Protein 3LKV (pdb70)

B-factor: mean 29.3, std 12.86, range [6.8, 88.61]

Sequence (294 aa):
KTAKVAVSQIVEHPALDATRQGLLDGLKAKGYEEGKNLEFDYKTAQGNPAIAVQIARQFVGENPDVLVGIATPTAQALVSATKTIPIVFTAVTDPVGAKLVKQLEQPGKNVTGLSDLSPVEQHVELIKEILPNVKSIGVVYNPGEANAVSLELLKLSAAKHGIKLVEATALKSADVQSATQAIAEKSDVIYALIDNTVASAIEGIVAANQAKTPVFGAATSYVERGAIASLGFDYYQIGVQTADYVAAILEGKEPGSLDVQVAKGSDLVINKTAAEQLGITIPEAVLARATSTK

CATH classification: 3.40.50.2300 (+1 more: 3.40.50.2300)

Solvent-accessible surface area: 12635 Å² total

Radius of gyration: 19.3 Å; Cα contacts (8 Å, |Δi|>4): 698; chains: 1; bounding box: 52×51×43 Å

InterPro domains:
  IPR007487 ABC transporter, tyrosine-binding protein-like [PF04392] (29-320)
  IPR007487 ABC transporter, tyrosine-binding protein-like [PTHR35271] (8-319)
  IPR007487 ABC transporter, tyrosine-binding protein-like [cd06325] (29-309)
  IPR028082 Periplasmic binding protein-like I [SSF53822] (43-275)

Structure (mmCIF, N/CA/C/O backbone):
data_3LKV
#
_entry.id   3LKV
#
_cell.length_a   144.256
_cell.length_b   144.256
_cell.length_c   144.256
_cell.angle_alpha   90.00
_cell.angle_beta   90.00
_cell.angle_gamma   90.00
#
_symmetry.space_group_name_H-M   'P 41 3 2'
#
loop_
_entity.id
_entity.type
_entity.pdbx_description
1 polymer 'uncharacterized CONSERVED DOMAIN PROTEIN'
2 non-polymer PHENYLALANINE
3 non-polymer 'ZINC ION'
4 non-polymer 'SULFATE ION'
5 non-polymer GLYCEROL
6 water water
#
loop_
_atom_site.group_PDB
_atom_site.id
_atom_site.type_symbol
_atom_site.label_atom_id
_atom_site.label_alt_id
_atom_site.label_comp_id
_atom_site.label_asym_id
_atom_site.label_entity_id
_atom_site.label_seq_id
_atom_site.pdbx_PDB_ins_code
_atom_site.Cartn_x
_atom_site.Cartn_y
_atom_site.Cartn_z
_atom_site.occupancy
_atom_site.B_iso_or_equiv
_atom_site.auth_seq_id
_atom_site.auth_comp_id
_atom_site.auth_asym_id
_atom_site.auth_atom_id
_atom_site.pdbx_PDB_model_num
ATOM 1 N N . LYS A 1 7 ? 66.459 100.238 19.302 1.00 44.23 26 LYS A N 1
ATOM 2 C CA . LYS A 1 7 ? 67.598 101.037 19.895 1.00 44.19 26 LYS A CA 1
ATOM 3 C C . LYS A 1 7 ? 68.269 100.352 21.120 1.00 41.86 26 LYS A C 1
ATOM 4 O O . LYS A 1 7 ? 69.449 100.527 21.324 1.00 41.79 26 LYS A O 1
ATOM 10 N N . THR A 1 8 ? 67.516 99.615 21.934 1.00 39.17 27 THR A N 1
ATOM 11 C CA . THR A 1 8 ? 68.121 98.701 22.902 1.00 37.73 27 THR A CA 1
ATOM 12 C C . THR A 1 8 ? 68.577 97.421 22.174 1.00 35.17 27 THR A C 1
ATOM 13 O O . THR A 1 8 ? 67.774 96.776 21.520 1.00 36.58 27 THR A O 1
ATOM 17 N N . ALA A 1 9 ? 69.830 97.032 22.292 1.00 31.22 28 ALA A N 1
ATOM 18 C CA . ALA A 1 9 ? 70.251 95.758 21.738 1.00 29.06 28 ALA A CA 1
ATOM 19 C C . ALA A 1 9 ? 69.713 94.623 22.612 1.00 27.88 28 ALA A C 1
ATOM 20 O O . ALA A 1 9 ? 69.788 94.680 23.863 1.00 26.73 28 ALA A O 1
ATOM 22 N N . LYS A 1 10 ? 69.204 93.593 21.973 1.00 25.55 29 LYS A N 1
ATOM 23 C CA . LYS A 1 10 ? 68.708 92.431 22.693 1.00 26.05 29 LYS A CA 1
ATOM 24 C C . LYS A 1 10 ? 69.543 91.213 22.346 1.00 23.79 29 LYS A C 1
ATOM 25 O O . LYS A 1 10 ? 69.567 90.773 21.222 1.00 22.45 29 LYS A O 1
ATOM 31 N N . VAL A 1 11 ? 70.257 90.723 23.340 1.00 22.07 30 VAL A N 1
ATOM 32 C CA . VAL A 1 11 ? 71.175 89.606 23.215 1.00 20.50 30 VAL A CA 1
ATOM 33 C C . VAL A 1 11 ? 70.662 88.501 24.142 1.00 21.11 30 VAL A C 1
ATOM 34 O O . VAL A 1 11 ? 70.514 88.728 25.347 1.00 20.59 30 VAL A O 1
ATOM 38 N N . ALA A 1 12 ? 70.426 87.313 23.572 1.00 20.03 31 ALA A N 1
ATOM 39 C CA . ALA A 1 12 ? 69.889 86.192 24.310 1.00 20.21 31 ALA A CA 1
ATOM 40 C C . ALA A 1 12 ? 70.916 85.065 24.313 1.00 19.17 31 ALA A C 1
ATOM 41 O O . ALA A 1 12 ? 71.355 84.638 23.249 1.00 19.42 31 ALA A O 1
ATOM 43 N N . VAL A 1 13 ? 71.262 84.616 25.508 1.00 18.64 32 VAL A N 1
ATOM 44 C CA . VAL A 1 13 ? 72.355 83.730 25.749 1.00 18.78 32 VAL A CA 1
ATOM 45 C C . VAL A 1 13 ? 71.853 82.410 26.283 1.00 19.25 32 VAL A C 1
ATOM 46 O O . VAL A 1 13 ? 71.180 82.372 27.315 1.00 19.65 32 VAL A O 1
ATOM 50 N N . SER A 1 14 ? 72.147 81.337 25.566 1.00 18.94 33 SER A N 1
ATOM 51 C CA . SER A 1 14 ? 71.803 80.011 25.977 1.00 19.38 33 SER A CA 1
ATOM 52 C C . SER A 1 14 ? 73.056 79.188 26.268 1.00 20.98 33 SER A C 1
ATOM 53 O O . SER A 1 14 ? 73.967 79.115 25.446 1.00 19.89 33 SER A O 1
ATOM 56 N N . GLN A 1 15 ? 73.050 78.489 27.399 1.00 20.63 34 GLN A N 1
ATOM 57 C CA . GLN A 1 15 ? 74.235 77.812 27.938 1.00 20.39 34 GLN A CA 1
ATOM 58 C C . GLN A 1 15 ? 73.787 76.443 28.372 1.00 20.30 34 GLN A C 1
ATOM 59 O O . GLN A 1 15 ? 72.761 76.323 29.065 1.00 20.92 34 GLN A O 1
ATOM 65 N N . ILE A 1 16 ? 74.518 75.392 27.994 1.00 19.64 35 ILE A N 1
ATOM 66 C CA . ILE A 1 16 ? 74.041 74.042 28.259 1.00 18.76 35 ILE A CA 1
ATOM 67 C C . ILE A 1 16 ? 73.879 73.758 29.763 1.00 20.21 35 ILE A C 1
ATOM 68 O O . ILE A 1 16 ? 72.928 73.071 30.196 1.00 20.18 35 ILE A O 1
ATOM 73 N N . VAL A 1 17 ? 74.826 74.252 30.557 1.00 21.12 36 VAL A N 1
ATOM 74 C CA . VAL A 1 17 ? 74.834 73.997 31.989 1.00 20.64 36 VAL A CA 1
ATOM 75 C C . VAL A 1 17 ? 75.734 75.035 32.619 1.00 22.00 36 VAL A C 1
ATOM 76 O O . VAL A 1 17 ? 76.611 75.611 31.954 1.00 21.71 36 VAL A O 1
ATOM 80 N N . GLU A 1 18 ? 75.511 75.321 33.901 1.00 23.58 37 GLU A N 1
ATOM 81 C CA . GLU A 1 18 ? 76.473 76.160 34.680 1.00 23.65 37 GLU A CA 1
ATOM 82 C C . GLU A 1 18 ? 77.633 75.318 35.185 1.00 23.39 37 GLU A C 1
ATOM 83 O O . GLU A 1 18 ? 77.465 74.508 36.052 1.00 21.61 37 GLU A O 1
ATOM 89 N N . HIS A 1 19 ? 78.788 75.438 34.533 1.00 23.33 38 HIS A N 1
ATOM 90 C CA . HIS A 1 19 ? 80.054 75.019 35.118 1.00 22.31 38 HIS A CA 1
ATOM 91 C C . HIS A 1 19 ? 81.054 76.151 34.935 1.00 22.37 38 HIS A C 1
ATOM 92 O O . HIS A 1 19 ? 80.840 77.022 34.103 1.00 21.87 38 HIS A O 1
ATOM 99 N N . PRO A 1 20 ? 82.112 76.185 35.763 1.00 22.54 39 PRO A N 1
ATOM 100 C CA . PRO A 1 20 ? 82.890 77.425 35.817 1.00 22.55 39 PRO A CA 1
ATOM 101 C C . PRO A 1 20 ? 83.418 77.957 34.490 1.00 22.94 39 PRO A C 1
ATOM 102 O O . PRO A 1 20 ? 83.355 79.167 34.276 1.00 21.39 39 PRO A O 1
ATOM 106 N N . ALA A 1 21 ? 83.893 77.089 33.582 1.00 22.18 40 ALA A N 1
ATOM 107 C CA . ALA A 1 21 ? 84.397 77.597 32.293 1.00 21.70 40 ALA A CA 1
ATOM 108 C C . ALA A 1 21 ? 83.314 78.356 31.517 1.00 22.00 40 ALA A C 1
ATOM 109 O O . ALA A 1 21 ? 83.560 79.426 30.910 1.00 21.69 40 ALA A O 1
ATOM 111 N N . LEU A 1 22 ? 82.113 77.811 31.505 1.00 21.98 41 LEU A N 1
ATOM 112 C CA . LEU A 1 22 ? 81.059 78.465 30.713 1.00 21.55 41 LEU A CA 1
ATOM 113 C C . LEU A 1 22 ? 80.557 79.721 31.381 1.00 21.94 41 LEU A C 1
ATOM 114 O O . LEU A 1 22 ? 80.208 80.694 30.684 1.00 21.42 41 LEU A O 1
ATOM 119 N N . ASP A 1 23 ? 80.534 79.713 32.714 1.00 21.64 42 ASP A N 1
ATOM 120 C CA . ASP A 1 23 ? 80.202 80.917 33.457 1.00 22.55 42 ASP A CA 1
ATOM 121 C C . ASP A 1 23 ? 81.243 82.006 33.265 1.00 21.90 42 ASP A C 1
ATOM 122 O O . ASP A 1 23 ? 80.875 83.169 33.248 1.00 21.55 42 ASP A O 1
ATOM 127 N N . ALA A 1 24 ? 82.515 81.654 33.116 1.00 20.81 43 ALA A N 1
ATOM 128 C CA . ALA A 1 24 ? 83.528 82.673 32.879 1.00 21.04 43 ALA A CA 1
ATOM 129 C C . ALA A 1 24 ? 83.340 83.225 31.463 1.00 21.47 43 ALA A C 1
ATOM 130 O O . ALA A 1 24 ? 83.537 84.393 31.226 1.00 20.31 43 ALA A O 1
ATOM 132 N N . THR A 1 25 ? 82.992 82.363 30.518 1.00 21.97 44 THR A N 1
ATOM 133 C CA . THR A 1 25 ? 82.773 82.805 29.176 1.00 22.15 44 THR A CA 1
ATOM 134 C C . THR A 1 25 ? 81.642 83.812 29.155 1.00 22.63 44 THR A C 1
ATOM 135 O O . THR A 1 25 ? 81.743 84.854 28.533 1.00 23.09 44 THR A O 1
ATOM 139 N N . ARG A 1 26 ? 80.568 83.503 29.863 1.00 23.77 45 ARG A N 1
ATOM 140 C CA . ARG A 1 26 ? 79.414 84.382 29.906 1.00 23.56 45 ARG A CA 1
ATOM 141 C C . ARG A 1 26 ? 79.735 85.726 30.576 1.00 23.12 45 ARG A C 1
ATOM 142 O O . ARG A 1 26 ? 79.263 86.754 30.125 1.00 21.73 45 ARG A O 1
ATOM 150 N N . GLN A 1 27 ? 80.519 85.719 31.646 1.00 22.46 46 GLN A N 1
ATOM 151 C CA . GLN A 1 27 ? 80.895 86.969 32.303 1.00 23.27 46 GLN A CA 1
ATOM 152 C C . GLN A 1 27 ? 81.763 87.818 31.376 1.00 22.69 46 GLN A C 1
ATOM 153 O O . GLN A 1 27 ? 81.651 89.062 31.295 1.00 22.53 46 GLN A O 1
ATOM 159 N N . GLY A 1 28 ? 82.661 87.134 30.699 1.00 21.51 47 GLY A N 1
ATOM 160 C CA . GLY A 1 28 ? 83.515 87.786 29.714 1.00 22.25 47 GLY A CA 1
ATOM 161 C C . GLY A 1 28 ? 82.744 88.469 28.593 1.00 21.21 47 GLY A C 1
ATOM 162 O O . GLY A 1 28 ? 83.081 89.584 28.168 1.00 20.54 47 GLY A O 1
ATOM 163 N N . LEU A 1 29 ? 81.694 87.808 28.139 1.00 20.31 48 LEU A N 1
ATOM 164 C CA . LEU A 1 29 ? 80.855 88.372 27.125 1.00 20.10 48 LEU A CA 1
ATOM 165 C C . LEU A 1 29 ? 80.175 89.671 27.606 1.00 21.19 48 LEU A C 1
ATOM 166 O O . LEU A 1 29 ? 80.136 90.679 26.888 1.00 20.14 48 LEU A O 1
ATOM 171 N N . LEU A 1 30 ? 79.588 89.583 28.801 1.00 20.47 49 LEU A N 1
ATOM 172 C CA . LEU A 1 30 ? 78.953 90.690 29.423 1.00 21.68 49 LEU A CA 1
ATOM 173 C C . LEU A 1 30 ? 79.914 91.898 29.597 1.00 21.55 49 LEU A C 1
ATOM 174 O O . LEU A 1 30 ? 79.554 93.014 29.254 1.00 20.52 49 LEU A O 1
ATOM 179 N N . ASP A 1 31 ? 81.118 91.662 30.114 1.00 22.07 50 ASP A N 1
ATOM 180 C CA . ASP A 1 31 ? 82.102 92.743 30.337 1.00 22.57 50 ASP A CA 1
ATOM 181 C C . ASP A 1 31 ? 82.618 93.284 29.009 1.00 22.05 50 ASP A C 1
ATOM 182 O O . ASP A 1 31 ? 82.798 94.484 28.846 1.00 21.81 50 ASP A O 1
ATOM 187 N N . GLY A 1 32 ? 82.807 92.405 28.033 1.00 21.61 51 GLY A N 1
ATOM 188 C CA . GLY A 1 32 ? 83.256 92.857 26.725 1.00 21.43 51 GLY A CA 1
ATOM 189 C C . GLY A 1 32 ? 82.195 93.715 26.043 1.00 21.17 51 GLY A C 1
ATOM 190 O O . GLY A 1 32 ? 82.524 94.709 25.383 1.00 20.03 51 GLY A O 1
ATOM 191 N N . LEU A 1 33 ? 80.925 93.350 26.207 1.00 20.42 52 LEU A N 1
ATOM 192 C CA . LEU A 1 33 ? 79.831 94.180 25.633 1.00 20.59 52 LEU A CA 1
ATOM 193 C C . LEU A 1 33 ? 79.811 95.563 26.304 1.00 21.69 52 LEU A C 1
ATOM 194 O O . LEU A 1 33 ? 79.735 96.579 25.635 1.00 20.24 52 LEU A O 1
ATOM 199 N N . LYS A 1 34 ? 79.997 95.594 27.611 1.00 22.79 53 LYS A N 1
ATOM 200 C CA . LYS A 1 34 ? 80.111 96.869 28.312 1.00 25.70 53 LYS A CA 1
ATOM 201 C C . LYS A 1 34 ? 81.232 97.734 27.734 1.00 24.82 53 LYS A C 1
ATOM 202 O O . LYS A 1 34 ? 81.001 98.882 27.431 1.00 24.50 53 LYS A O 1
ATOM 208 N N . ALA A 1 35 ? 82.426 97.176 27.579 1.00 24.26 54 ALA A N 1
ATOM 209 C CA . ALA A 1 35 ? 83.534 97.933 26.998 1.00 25.42 54 ALA A CA 1
ATOM 210 C C . ALA A 1 35 ? 83.204 98.402 25.568 1.00 26.46 54 ALA A C 1
ATOM 211 O O . ALA A 1 35 ? 83.694 99.414 25.134 1.00 26.99 54 ALA A O 1
ATOM 213 N N . LYS A 1 36 ? 82.327 97.708 24.846 1.00 27.14 55 LYS A N 1
ATOM 214 C CA . LYS A 1 36 ? 81.900 98.171 23.506 1.00 27.40 55 LYS A CA 1
ATOM 215 C C . LYS A 1 36 ? 80.746 99.179 23.545 1.00 27.88 55 LYS A C 1
ATOM 216 O O . LYS A 1 36 ? 80.207 99.506 22.502 1.00 29.16 55 LYS A O 1
ATOM 222 N N . GLY A 1 37 ? 80.352 99.662 24.720 1.00 28.12 56 GLY A N 1
ATOM 223 C CA . GLY A 1 37 ? 79.218 100.576 24.847 1.00 27.92 56 GLY A CA 1
ATOM 224 C C . GLY A 1 37 ? 77.828 99.958 25.003 1.00 28.32 56 GLY A C 1
ATOM 225 O O . GLY A 1 37 ? 76.825 100.676 24.930 1.00 28.67 56 GLY A O 1
ATOM 226 N N . TYR A 1 38 ? 77.732 98.635 25.217 1.00 27.52 57 TYR A N 1
ATOM 227 C CA . TYR A 1 38 ? 76.441 97.988 25.511 1.00 26.07 57 TYR A CA 1
ATOM 228 C C . TYR A 1 38 ? 76.337 97.621 27.003 1.00 25.81 57 TYR A C 1
ATOM 229 O O . TYR A 1 38 ? 77.008 96.699 27.473 1.00 24.60 57 TYR A O 1
ATOM 238 N N . GLU A 1 39 ? 75.487 98.348 27.721 1.00 24.80 58 GLU A N 1
ATOM 239 C CA . GLU A 1 39 ? 75.391 98.237 29.155 1.00 26.39 58 GLU A CA 1
ATOM 240 C C . GLU A 1 39 ? 73.993 97.854 29.569 1.00 24.58 58 GLU A C 1
ATOM 241 O O . GLU A 1 39 ? 73.013 98.510 29.175 1.00 21.97 58 GLU A O 1
ATOM 247 N N . GLU A 1 40 ? 73.934 96.888 30.468 1.00 24.97 59 GLU A N 1
ATOM 248 C CA . GLU A 1 40 ? 72.682 96.408 31.022 1.00 26.01 59 GLU A CA 1
ATOM 249 C C . GLU A 1 40 ? 72.062 97.530 31.779 1.00 24.52 59 GLU A C 1
ATOM 250 O O . GLU A 1 40 ? 72.749 98.250 32.444 1.00 26.11 59 GLU A O 1
ATOM 256 N N . GLY A 1 41 ? 70.776 97.705 31.680 1.00 23.35 60 GLY A N 1
ATOM 257 C CA . GLY A 1 41 ? 70.136 98.842 32.327 1.00 23.06 60 GLY A CA 1
ATOM 258 C C . GLY A 1 41 ? 70.017 100.069 31.437 1.00 22.44 60 GLY A C 1
ATOM 259 O O . GLY A 1 41 ? 69.234 100.965 31.715 1.00 22.11 60 GLY A O 1
ATOM 260 N N . LYS A 1 42 ? 70.784 100.149 30.364 1.00 23.05 61 LYS A N 1
ATOM 261 C CA . LYS A 1 42 ? 70.763 101.366 29.529 1.00 23.29 61 LYS A CA 1
ATOM 262 C C . LYS A 1 42 ? 70.337 100.941 28.159 1.00 24.02 61 LYS A C 1
ATOM 263 O O . LYS A 1 42 ? 69.208 101.120 27.816 1.00 25.83 61 LYS A O 1
ATOM 269 N N . ASN A 1 43 ? 71.211 100.337 27.372 1.00 23.86 62 ASN A N 1
ATOM 270 C CA . ASN A 1 43 ? 70.897 100.051 25.997 1.00 23.35 62 ASN A CA 1
ATOM 271 C C . ASN A 1 43 ? 71.104 98.579 25.688 1.00 23.85 62 ASN A C 1
ATOM 272 O O . ASN A 1 43 ? 71.168 98.206 24.528 1.00 25.36 62 ASN A O 1
ATOM 277 N N . LEU A 1 44 ? 71.219 97.735 26.701 1.00 22.89 63 LEU A N 1
ATOM 278 C CA . LEU A 1 44 ? 71.462 96.310 26.465 1.00 22.95 63 LEU A CA 1
ATOM 279 C C . LEU A 1 44 ? 70.493 95.540 27.330 1.00 22.75 63 LEU A C 1
ATOM 280 O O . LEU A 1 44 ? 70.442 95.787 28.520 1.00 24.38 63 LEU A O 1
ATOM 285 N N . GLU 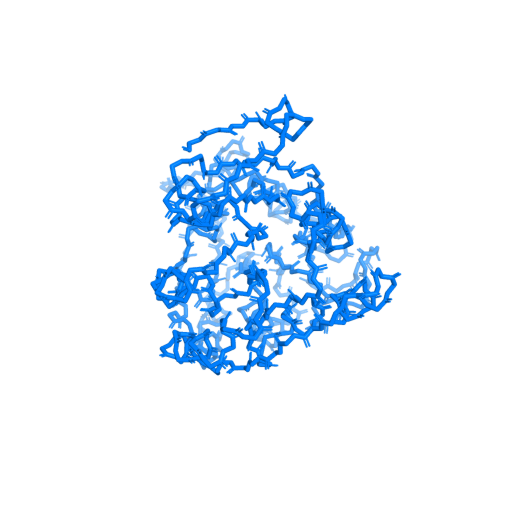A 1 45 ? 69.731 94.642 26.720 1.00 22.30 64 GLU A N 1
ATOM 286 C CA . GLU A 1 45 ? 68.909 93.655 27.415 1.00 22.03 64 GLU A CA 1
ATOM 287 C C . GLU A 1 45 ? 69.673 92.339 27.148 1.00 21.85 64 GLU A C 1
ATOM 288 O O . GLU A 1 45 ? 69.815 91.906 26.007 1.00 20.86 64 GLU A O 1
ATOM 294 N N . PHE A 1 46 ? 70.145 91.727 28.213 1.00 21.34 65 PHE A N 1
ATOM 295 C CA . PHE A 1 46 ? 71.003 90.550 28.131 1.00 22.50 65 PHE A CA 1
ATOM 296 C C . PHE A 1 46 ? 70.200 89.447 28.843 1.00 22.37 65 PHE A C 1
ATOM 297 O O . PHE A 1 46 ? 70.125 89.412 30.039 1.00 22.31 65 PHE A O 1
ATOM 305 N N . ASP A 1 47 ? 69.555 88.601 28.095 1.00 22.60 66 ASP A N 1
ATOM 306 C CA . ASP A 1 47 ? 68.767 87.514 28.679 1.00 23.70 66 ASP A CA 1
ATOM 307 C C . ASP A 1 47 ? 69.623 86.256 28.604 1.00 24.19 66 ASP A C 1
ATOM 308 O O . ASP A 1 47 ? 70.402 86.078 27.680 1.00 25.02 66 ASP A O 1
ATOM 313 N N . TYR A 1 48 ? 69.392 85.367 29.540 1.00 24.39 67 TYR A N 1
ATOM 314 C CA . TYR A 1 48 ? 70.241 84.256 29.831 1.00 24.19 67 TYR A CA 1
ATOM 315 C C . TYR A 1 48 ? 69.361 83.077 30.293 1.00 23.06 67 TYR A C 1
ATOM 316 O O . TYR A 1 48 ? 68.492 83.226 31.135 1.00 22.48 67 TYR A O 1
ATOM 325 N N . LYS A 1 49 ? 69.602 81.894 29.756 1.00 23.16 68 LYS A N 1
ATOM 326 C CA . LYS A 1 49 ? 68.948 80.672 30.222 1.00 23.19 68 LYS A CA 1
ATOM 327 C C . LYS A 1 49 ? 69.970 79.526 30.231 1.00 22.29 68 LYS A C 1
ATOM 328 O O . LYS A 1 49 ? 70.765 79.391 29.271 1.00 20.71 68 LYS A O 1
ATOM 334 N N . THR A 1 50 ? 69.922 78.687 31.283 1.00 20.36 69 THR A N 1
ATOM 335 C CA . THR A 1 50 ? 70.716 77.492 31.306 1.00 20.11 69 THR A CA 1
ATOM 336 C C . THR A 1 50 ? 69.784 76.313 31.052 1.00 20.09 69 THR A C 1
ATOM 337 O O . THR A 1 50 ? 68.665 76.290 31.549 1.00 19.33 69 THR A O 1
ATOM 341 N N . ALA A 1 51 ? 70.272 75.345 30.273 1.00 19.01 70 ALA A N 1
ATOM 342 C CA . ALA A 1 51 ? 69.540 74.142 29.993 1.00 19.19 70 ALA A CA 1
ATOM 343 C C . ALA A 1 51 ? 69.698 73.104 31.082 1.00 19.05 70 ALA A C 1
ATOM 344 O O . ALA A 1 51 ? 69.154 72.015 30.981 1.00 20.70 70 ALA A O 1
ATOM 346 N N . GLN A 1 52 ? 70.437 73.415 32.123 1.00 19.20 71 GLN A N 1
ATOM 347 C CA . GLN A 1 52 ? 70.648 72.485 33.237 1.00 20.20 71 GLN A CA 1
ATOM 348 C C . GLN A 1 52 ? 71.110 71.104 32.769 1.00 19.64 71 GLN A C 1
ATOM 349 O O . GLN A 1 52 ? 70.711 70.115 33.287 1.00 20.54 71 GLN A O 1
ATOM 355 N N . GLY A 1 53 ? 71.942 71.065 31.759 1.00 21.12 72 GLY A N 1
ATOM 356 C CA . GLY A 1 53 ? 72.520 69.824 31.283 1.00 21.25 72 GLY A CA 1
ATOM 357 C C . GLY A 1 53 ? 71.548 69.022 30.401 1.00 23.08 72 GLY A C 1
ATOM 358 O O . GLY A 1 53 ? 71.932 67.980 29.888 1.00 23.66 72 GLY A O 1
ATOM 359 N N . ASN A 1 54 ? 70.319 69.505 30.254 1.00 23.05 73 ASN A N 1
ATOM 360 C CA . ASN A 1 54 ? 69.305 68.793 29.485 1.00 21.91 73 ASN A CA 1
ATOM 361 C C . ASN A 1 54 ? 69.285 69.194 28.014 1.00 22.67 73 ASN A C 1
ATOM 362 O O . ASN A 1 54 ? 69.103 70.366 27.682 1.00 21.37 73 ASN A O 1
ATOM 367 N N . PRO A 1 55 ? 69.470 68.213 27.137 1.00 23.72 74 PRO A N 1
ATOM 368 C CA . PRO A 1 55 ? 69.435 68.457 25.692 1.00 23.52 74 PRO A CA 1
ATOM 369 C C . PRO A 1 55 ? 68.042 68.882 25.244 1.00 22.49 74 PRO A C 1
ATOM 370 O O . PRO A 1 55 ? 67.900 69.579 24.239 1.00 22.04 74 PRO A O 1
ATOM 374 N N . ALA A 1 56 ? 67.026 68.464 25.993 1.00 20.77 75 ALA A N 1
ATOM 375 C CA . ALA A 1 56 ? 65.648 68.823 25.686 1.00 20.47 75 ALA A CA 1
ATOM 376 C C . ALA A 1 56 ? 65.383 70.284 26.032 1.00 19.45 75 ALA A C 1
ATOM 377 O O . ALA A 1 56 ? 64.784 71.018 25.247 1.00 20.11 75 ALA A O 1
ATOM 379 N N . ILE A 1 57 ? 65.837 70.699 27.210 1.00 19.55 76 ILE A N 1
ATOM 380 C CA . ILE A 1 57 ? 65.670 72.086 27.650 1.00 18.94 76 ILE A CA 1
ATOM 381 C C . ILE A 1 57 ? 66.435 72.983 26.685 1.00 18.10 76 ILE A C 1
ATOM 382 O O . ILE A 1 57 ? 65.954 74.055 26.349 1.00 18.35 76 ILE A O 1
ATOM 387 N N . ALA A 1 58 ? 67.600 72.541 26.219 1.00 16.30 77 ALA A N 1
ATOM 388 C CA . ALA A 1 58 ? 68.314 73.299 25.208 1.00 17.30 77 ALA A CA 1
ATOM 389 C C . ALA A 1 58 ? 67.388 73.631 23.996 1.00 17.00 77 ALA A C 1
ATOM 390 O O . ALA A 1 58 ? 67.390 74.756 23.491 1.00 17.14 77 ALA A O 1
ATOM 392 N N . VAL A 1 59 ? 66.578 72.669 23.578 1.00 16.08 78 VAL A N 1
ATOM 393 C CA . VAL A 1 59 ? 65.685 72.875 22.451 1.00 16.94 78 VAL A CA 1
ATOM 394 C C . VAL A 1 59 ? 64.575 73.858 22.850 1.00 18.22 78 VAL A C 1
ATOM 395 O O . VAL A 1 59 ? 64.278 74.809 22.123 1.00 17.04 78 VAL A O 1
ATOM 399 N N . GLN A 1 60 ? 64.027 73.700 24.048 1.00 18.43 79 GLN A N 1
ATOM 400 C CA . GLN A 1 60 ? 62.981 74.620 24.477 1.00 20.59 79 GLN A CA 1
ATOM 401 C C . GLN A 1 60 ? 63.453 76.051 24.649 1.00 20.15 79 GLN A C 1
ATOM 402 O O . GLN A 1 60 ? 62.726 76.981 24.375 1.00 20.72 79 GLN A O 1
ATOM 408 N N . ILE A 1 61 ? 64.683 76.211 25.117 1.00 19.96 80 ILE A N 1
ATOM 409 C CA . ILE A 1 61 ? 65.275 77.514 25.260 1.00 19.63 80 ILE A CA 1
ATOM 410 C C . ILE A 1 61 ? 65.406 78.160 23.878 1.00 19.25 80 ILE A C 1
ATOM 411 O O . ILE A 1 61 ? 64.989 79.311 23.683 1.00 19.60 80 ILE A O 1
ATOM 416 N N . ALA A 1 62 ? 65.940 77.404 22.924 1.00 17.85 81 ALA A N 1
ATOM 417 C CA . ALA A 1 62 ? 66.113 77.910 21.555 1.00 17.87 81 ALA A CA 1
ATOM 418 C C . ALA A 1 62 ? 64.781 78.375 20.982 1.00 17.89 81 ALA A C 1
ATOM 419 O O . ALA A 1 62 ? 64.683 79.491 20.432 1.00 18.41 81 ALA A O 1
ATOM 421 N N . ARG A 1 63 ? 63.732 77.592 21.164 1.00 18.45 82 ARG A N 1
ATOM 422 C CA . ARG A 1 63 ? 62.417 77.958 20.620 1.00 19.71 82 ARG A CA 1
ATOM 423 C C . ARG A 1 63 ? 61.838 79.204 21.318 1.00 18.98 82 ARG A C 1
ATOM 424 O O . ARG A 1 63 ? 61.247 80.047 20.673 1.00 18.45 82 ARG A O 1
ATOM 432 N N . GLN A 1 64 ? 62.002 79.298 22.627 1.00 19.26 83 GLN A N 1
ATOM 433 C CA . GLN A 1 64 ? 61.455 80.443 23.372 1.00 19.88 83 GLN A CA 1
ATOM 434 C C . GLN A 1 64 ? 62.200 81.685 22.960 1.00 19.12 83 GLN A C 1
ATOM 435 O O . GLN A 1 64 ? 61.587 82.700 22.686 1.00 18.05 83 GLN A O 1
ATOM 441 N N . PHE A 1 65 ? 63.536 81.586 22.910 1.00 18.30 84 PHE A N 1
ATOM 442 C CA . PHE A 1 65 ? 64.343 82.753 22.558 1.00 19.81 84 PHE A CA 1
ATOM 443 C C . PHE A 1 65 ? 64.052 83.208 21.137 1.00 20.95 84 PHE A C 1
ATOM 444 O O . PHE A 1 65 ? 63.908 84.414 20.879 1.00 21.18 84 PHE A O 1
ATOM 452 N N . VAL A 1 66 ? 63.961 82.267 20.202 1.00 21.36 85 VAL A N 1
ATOM 453 C CA . VAL A 1 66 ? 63.653 82.678 18.830 1.00 21.89 85 VAL A CA 1
ATOM 454 C C . VAL A 1 66 ? 62.305 83.416 18.738 1.00 22.59 85 VAL A C 1
ATOM 455 O O . VAL A 1 66 ? 62.176 84.315 17.984 1.00 22.75 85 VAL A O 1
ATOM 459 N N . GLY A 1 67 ? 61.334 83.037 19.545 1.00 24.50 86 GLY A N 1
ATOM 460 C C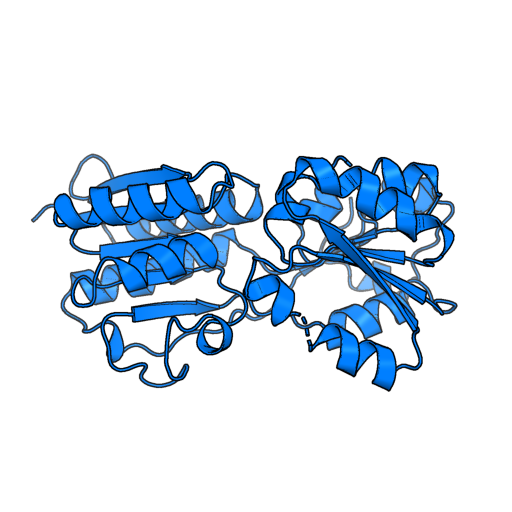A . GLY A 1 67 ? 60.048 83.699 19.517 1.00 25.09 86 GLY A CA 1
ATOM 461 C C . GLY A 1 67 ? 60.027 85.097 20.144 1.00 26.73 86 GLY A C 1
ATOM 462 O O . GLY A 1 67 ? 59.052 85.748 20.019 1.00 26.47 86 GLY A O 1
ATOM 463 N N . GLU A 1 68 ? 61.080 85.506 20.861 1.00 27.77 87 GLU A N 1
ATOM 464 C CA . GLU A 1 68 ? 61.201 86.831 21.450 1.00 29.04 87 GLU A CA 1
ATOM 465 C C . GLU A 1 68 ? 62.023 87.790 20.544 1.00 29.68 87 GLU A C 1
ATOM 466 O O . GLU A 1 68 ? 62.415 88.873 20.981 1.00 30.40 87 GLU A O 1
ATOM 472 N N . ASN A 1 69 ? 62.302 87.396 19.308 1.00 28.83 88 ASN A N 1
ATOM 473 C CA . ASN A 1 69 ? 63.021 88.264 18.382 1.00 29.81 88 ASN A CA 1
ATOM 474 C C . ASN A 1 69 ? 64.225 89.065 18.957 1.00 27.37 88 ASN A C 1
ATOM 475 O O . ASN A 1 69 ? 64.226 90.278 19.016 1.00 27.57 88 ASN A O 1
ATOM 480 N N . PRO A 1 70 ? 65.242 88.365 19.432 1.00 24.02 89 PRO A N 1
ATOM 481 C CA . PRO A 1 70 ? 66.424 89.089 19.877 1.00 22.98 89 PRO A CA 1
ATOM 482 C C . PRO A 1 70 ? 67.230 89.522 18.659 1.00 21.76 89 PRO A C 1
ATOM 483 O O . PRO A 1 70 ? 67.051 88.958 17.596 1.00 21.83 89 PRO A O 1
ATOM 487 N N . ASP A 1 71 ? 68.126 90.479 18.826 1.00 21.31 90 ASP A N 1
ATOM 488 C CA . ASP A 1 71 ? 69.012 90.928 17.737 1.00 20.80 90 ASP A CA 1
ATOM 489 C C . ASP A 1 71 ? 70.088 89.875 17.497 1.00 20.98 90 ASP A C 1
ATOM 490 O O . ASP A 1 71 ? 70.523 89.642 16.348 1.00 20.85 90 ASP A O 1
ATOM 495 N N . VAL A 1 72 ? 70.571 89.249 18.568 1.00 19.11 91 VAL A N 1
ATOM 496 C CA . VAL A 1 72 ? 71.631 88.268 18.426 1.00 18.84 91 VAL A CA 1
ATOM 497 C C . VAL A 1 72 ? 71.435 87.161 19.440 1.00 18.70 91 VAL A C 1
ATOM 498 O O . VAL A 1 72 ? 71.085 87.425 20.608 1.00 19.72 91 VAL A O 1
ATOM 502 N N . LEU A 1 73 ? 71.629 85.936 18.979 1.00 19.23 92 LEU A N 1
ATOM 503 C CA . LEU A 1 73 ? 71.561 84.769 19.852 1.00 19.44 92 LEU A CA 1
ATOM 504 C C . LEU A 1 73 ? 72.983 84.285 20.098 1.00 18.24 92 LEU A C 1
ATOM 505 O O . LEU A 1 73 ? 73.787 84.286 19.169 1.00 19.06 92 LEU A O 1
ATOM 510 N N . VAL A 1 74 ? 73.301 83.941 21.337 1.00 17.58 93 VAL A N 1
ATOM 511 C CA . VAL A 1 74 ? 74.636 83.479 21.681 1.00 18.56 93 VAL A CA 1
ATOM 512 C C . VAL A 1 74 ? 74.495 82.070 22.245 1.00 19.58 93 VAL A C 1
ATOM 513 O O . VAL A 1 74 ? 73.695 81.841 23.196 1.00 20.44 93 VAL A O 1
ATOM 517 N N . GLY A 1 75 ? 75.166 81.119 21.630 1.00 19.30 94 GLY A N 1
ATOM 518 C CA . GLY A 1 75 ? 75.132 79.759 22.141 1.00 19.73 94 GLY A CA 1
ATOM 519 C C . GLY A 1 75 ? 76.463 79.429 22.772 1.00 19.93 94 GLY A C 1
ATOM 520 O O . GLY A 1 75 ? 77.493 79.285 22.072 1.00 19.43 94 GLY A O 1
ATOM 521 N N . ILE A 1 76 ? 76.469 79.294 24.083 1.00 18.69 95 ILE A N 1
ATOM 522 C CA . ILE A 1 76 ? 77.670 78.956 24.773 1.00 18.84 95 ILE A CA 1
ATOM 523 C C . ILE A 1 76 ? 77.653 77.414 24.977 1.00 20.24 95 ILE A C 1
ATOM 524 O O . ILE A 1 76 ? 76.796 76.876 25.704 1.00 20.36 95 ILE A O 1
ATOM 529 N N . ALA A 1 77 ? 78.615 76.741 24.345 1.00 19.99 96 ALA A N 1
ATOM 530 C CA . ALA A 1 77 ? 78.784 75.284 24.367 1.00 20.45 96 ALA A CA 1
ATOM 531 C C . ALA A 1 77 ? 77.997 74.650 23.225 1.00 21.01 96 ALA A C 1
ATOM 532 O O . ALA A 1 77 ? 77.052 75.227 22.688 1.00 20.93 96 ALA A O 1
ATOM 534 N N . THR A 1 78 ? 78.417 73.456 22.843 1.00 21.62 97 THR A N 1
ATOM 535 C CA . THR A 1 78 ? 77.968 72.848 21.591 1.00 21.49 97 THR A CA 1
ATOM 536 C C . THR A 1 78 ? 76.484 72.492 21.538 1.00 21.04 97 THR A C 1
ATOM 537 O O . THR A 1 78 ? 75.805 72.789 20.554 1.00 20.10 97 THR A O 1
ATOM 541 N N . PRO A 1 79 ? 75.970 71.829 22.581 1.00 21.53 98 PRO A N 1
ATOM 542 C CA . PRO A 1 79 ? 74.574 71.340 22.476 1.00 22.07 98 PRO A CA 1
ATOM 543 C C . PRO A 1 79 ? 73.566 72.501 22.415 1.00 21.84 98 PRO A C 1
ATOM 544 O O . PRO A 1 79 ? 72.623 72.449 21.653 1.00 21.44 98 PRO A O 1
ATOM 548 N N . THR A 1 80 ? 73.830 73.595 23.112 1.00 21.33 99 THR A N 1
ATOM 549 C CA . THR A 1 80 ? 72.903 74.732 23.086 1.00 20.08 99 THR A CA 1
ATOM 550 C C . THR A 1 80 ? 73.079 75.464 21.768 1.00 19.98 99 THR A C 1
ATOM 551 O O . THR A 1 80 ? 72.097 75.859 21.182 1.00 18.55 99 THR A O 1
ATOM 555 N N . ALA A 1 81 ? 74.311 75.542 21.246 1.00 18.85 100 ALA A N 1
ATOM 556 C CA . ALA A 1 81 ? 74.497 76.143 19.918 1.00 19.15 100 ALA A CA 1
ATOM 557 C C . ALA A 1 81 ? 73.748 75.360 18.870 1.00 18.44 100 ALA A C 1
ATOM 558 O O . ALA A 1 81 ? 73.094 75.945 18.032 1.00 19.66 100 ALA A O 1
ATOM 560 N N . GLN A 1 82 ? 73.822 74.050 18.946 1.00 17.86 101 GLN A N 1
ATOM 561 C CA . GLN A 1 82 ? 73.168 73.207 18.001 1.00 18.18 101 GLN A CA 1
ATOM 562 C C . GLN A 1 82 ? 71.679 73.418 18.020 1.00 18.54 101 GLN A C 1
ATOM 563 O O . GLN A 1 82 ? 71.042 73.461 16.938 1.00 17.66 101 GLN A O 1
ATOM 569 N N . ALA A 1 83 ? 71.097 73.554 19.213 1.00 17.42 102 ALA A N 1
ATOM 570 C CA . ALA A 1 83 ? 69.645 73.799 19.276 1.00 16.79 102 ALA A CA 1
ATOM 571 C C . ALA A 1 83 ? 69.270 75.143 18.668 1.00 16.40 102 ALA A C 1
ATOM 572 O O . ALA A 1 83 ? 68.177 75.312 18.084 1.00 16.55 102 ALA A O 1
ATOM 574 N N . LEU A 1 84 ? 70.155 76.135 18.801 1.00 17.18 103 LEU A N 1
ATOM 575 C CA . LEU A 1 84 ? 69.864 77.445 18.210 1.00 17.04 103 LEU A CA 1
ATOM 576 C C . LEU A 1 84 ? 69.852 77.366 16.674 1.00 17.09 103 LEU A C 1
ATOM 577 O O . LEU A 1 84 ? 68.963 77.933 16.006 1.00 16.80 103 LEU A O 1
ATOM 582 N N . VAL A 1 85 ? 70.828 76.672 16.108 1.00 17.57 104 VAL A N 1
ATOM 583 C CA . VAL A 1 85 ? 70.949 76.520 14.653 1.00 18.30 104 VAL A CA 1
ATOM 584 C C . VAL A 1 85 ? 69.732 75.820 14.059 1.00 19.68 104 VAL A C 1
ATOM 585 O O . VAL A 1 85 ? 69.265 76.151 12.940 1.00 19.75 104 VAL A O 1
ATOM 589 N N . SER A 1 86 ? 69.166 74.909 14.837 1.00 19.47 105 SER A N 1
ATOM 590 C CA . SER A 1 86 ? 67.928 74.255 14.430 1.00 21.01 105 SER A CA 1
ATOM 591 C C . SER A 1 86 ? 66.695 75.209 14.485 1.00 20.52 105 SER A C 1
ATOM 592 O O . SER A 1 86 ? 65.800 75.183 13.627 1.00 18.91 105 SER A O 1
ATOM 595 N N . ALA A 1 87 ? 66.691 76.120 15.464 1.00 20.55 106 ALA A N 1
ATOM 596 C CA . ALA A 1 87 ? 65.515 76.973 15.750 1.00 19.42 106 ALA A CA 1
ATOM 597 C C . ALA A 1 87 ? 65.454 78.229 14.915 1.00 19.25 106 ALA A C 1
ATOM 598 O O . ALA A 1 87 ? 64.374 78.878 14.763 1.00 19.67 106 ALA A O 1
ATOM 600 N N . THR A 1 88 ? 66.593 78.624 14.364 1.00 19.22 107 THR A N 1
ATOM 601 C CA . THR A 1 88 ? 66.586 79.746 13.444 1.00 19.91 107 THR A CA 1
ATOM 602 C C . THR A 1 88 ? 67.664 79.682 12.372 1.00 20.40 107 THR A C 1
ATOM 603 O O . THR A 1 88 ? 68.800 79.374 12.654 1.00 19.52 107 THR A O 1
ATOM 607 N N . LYS A 1 89 ? 67.281 80.044 11.154 1.00 21.21 108 LYS A N 1
ATOM 608 C CA . LYS A 1 89 ? 68.210 80.159 10.026 1.00 21.53 108 LYS A CA 1
ATOM 609 C C . LYS A 1 89 ? 68.559 81.602 9.635 1.00 21.49 108 LYS A C 1
ATOM 610 O O . LYS A 1 89 ? 69.271 81.799 8.650 1.00 21.50 108 LYS A O 1
ATOM 616 N N . THR A 1 90 ? 68.043 82.582 10.356 1.00 21.08 109 THR A N 1
ATOM 617 C CA . THR A 1 90 ? 68.104 83.982 9.954 1.00 21.20 109 THR A CA 1
ATOM 618 C C . THR A 1 90 ? 68.533 84.927 11.075 1.00 21.12 109 THR A C 1
ATOM 619 O O . THR A 1 90 ? 69.159 85.965 10.840 1.00 21.72 109 THR A O 1
ATOM 623 N N . ILE A 1 91 ? 68.118 84.654 12.302 1.00 20.91 110 ILE A N 1
ATOM 624 C CA . ILE A 1 91 ? 68.623 85.454 13.432 1.00 19.74 110 ILE A CA 1
ATOM 625 C C . ILE A 1 91 ? 70.090 85.120 13.606 1.00 19.11 110 ILE A C 1
ATOM 626 O O . ILE A 1 91 ? 70.470 83.967 13.669 1.00 20.25 110 ILE A O 1
ATOM 631 N N . PRO A 1 92 ? 70.955 86.139 13.639 1.00 19.94 111 PRO A N 1
ATOM 632 C CA . PRO A 1 92 ? 72.359 85.847 13.885 1.00 19.03 111 PRO A CA 1
ATOM 633 C C . PRO A 1 92 ? 72.612 85.042 15.143 1.00 19.21 111 PRO A C 1
ATOM 634 O O . PRO A 1 92 ? 72.074 85.375 16.228 1.00 20.97 111 PRO A O 1
ATOM 638 N N . ILE A 1 93 ? 73.446 84.006 14.994 1.00 18.88 112 ILE A N 1
ATOM 639 C CA . ILE A 1 93 ? 73.910 83.144 16.066 1.00 16.74 112 ILE A CA 1
ATOM 640 C C . ILE A 1 93 ? 75.424 83.277 16.155 1.00 17.43 112 ILE A C 1
ATOM 641 O O . ILE A 1 93 ? 76.143 83.072 15.169 1.00 17.80 112 ILE A O 1
ATOM 646 N N . VAL A 1 94 ? 75.902 83.610 17.340 1.00 17.15 113 VAL A N 1
ATOM 647 C CA . VAL A 1 94 ? 77.328 83.597 17.632 1.00 16.68 113 VAL A CA 1
ATOM 648 C C . VAL A 1 94 ? 77.540 82.497 18.647 1.00 17.08 113 VAL A C 1
ATOM 649 O O . VAL A 1 94 ? 77.041 82.572 19.764 1.00 18.25 113 VAL A O 1
ATOM 653 N N . PHE A 1 95 ? 78.229 81.460 18.267 1.00 16.63 114 PHE A N 1
ATOM 654 C CA . PHE A 1 95 ? 78.507 80.417 19.231 1.00 18.36 114 PHE A CA 1
ATOM 655 C C . PHE A 1 95 ? 79.838 80.742 19.844 1.00 19.07 114 PHE A C 1
ATOM 656 O O . PHE A 1 95 ? 80.642 81.524 19.288 1.00 20.43 114 PHE A O 1
ATOM 664 N N . THR A 1 96 ? 80.048 80.175 21.019 1.00 19.67 115 THR A N 1
ATOM 665 C CA . THR A 1 96 ? 81.243 80.386 21.757 1.00 19.58 115 THR A CA 1
ATOM 666 C C . THR A 1 96 ? 81.569 79.203 22.643 1.00 19.21 115 THR A C 1
ATOM 667 O O . THR A 1 96 ? 80.722 78.472 23.044 1.00 19.47 115 THR A O 1
ATOM 671 N N . ALA A 1 97 ? 82.849 78.984 22.857 1.00 20.99 116 ALA A N 1
ATOM 672 C CA . ALA A 1 97 ? 83.371 77.865 23.591 1.00 20.67 116 ALA A CA 1
ATOM 673 C C . ALA A 1 97 ? 82.871 76.583 22.989 1.00 21.54 116 ALA A C 1
ATOM 674 O O . ALA A 1 97 ? 82.487 75.636 23.700 1.00 19.85 116 ALA A O 1
ATOM 676 N N . VAL A 1 98 ? 82.877 76.551 21.652 1.00 22.04 117 VAL A N 1
ATOM 677 C CA . VAL A 1 98 ? 82.528 75.318 20.926 1.00 20.67 117 VAL A CA 1
ATOM 678 C C . VAL A 1 98 ? 83.794 74.633 20.386 1.00 20.97 117 VAL A C 1
ATOM 679 O O . VAL A 1 98 ? 84.596 75.226 19.646 1.00 22.68 117 VAL A O 1
ATOM 683 N N . THR A 1 99 ? 83.978 73.380 20.750 1.00 20.42 118 THR A N 1
ATOM 684 C CA . THR A 1 99 ? 85.208 72.665 20.481 1.00 20.27 118 THR A CA 1
ATOM 685 C C . THR A 1 99 ? 85.476 72.505 18.966 1.00 21.75 118 THR A C 1
ATOM 686 O O . THR A 1 99 ? 86.578 72.819 18.484 1.00 21.66 118 THR A O 1
ATOM 690 N N . ASP A 1 100 ? 84.479 72.045 18.224 1.00 21.72 119 ASP A N 1
ATOM 691 C CA . ASP A 1 100 ? 84.639 71.747 16.765 1.00 22.76 119 ASP A CA 1
ATOM 692 C C . ASP A 1 100 ? 83.343 72.065 16.016 1.00 22.25 119 ASP A C 1
ATOM 693 O O . ASP A 1 100 ? 82.452 71.216 15.846 1.00 21.82 119 ASP A O 1
ATOM 698 N N . PRO A 1 101 ? 83.213 73.319 15.599 1.00 22.43 120 PRO A N 1
ATOM 699 C CA . PRO A 1 101 ? 81.960 73.733 14.975 1.00 22.56 120 PRO A CA 1
ATOM 700 C C . PRO A 1 101 ? 81.624 73.064 13.669 1.00 22.16 120 PRO A C 1
ATOM 701 O O . PRO A 1 101 ? 80.442 72.973 13.342 1.00 20.38 120 PRO A O 1
ATOM 705 N N . VAL A 1 102 ? 82.622 72.606 12.922 1.00 22.33 121 VAL A N 1
ATOM 706 C CA . VAL A 1 102 ? 82.325 71.918 11.660 1.00 22.47 121 VAL A CA 1
ATOM 707 C C . VAL A 1 102 ? 81.755 70.562 11.981 1.00 23.41 121 VAL A C 1
ATOM 708 O O . VAL A 1 102 ? 80.684 70.191 11.467 1.00 24.31 121 VAL A O 1
ATOM 712 N N . GLY A 1 103 ? 82.431 69.845 12.867 1.00 23.43 122 GLY A N 1
ATOM 713 C CA . GLY A 1 103 ? 81.993 68.510 13.276 1.00 24.17 122 GLY A CA 1
ATOM 714 C C . GLY A 1 103 ? 80.613 68.591 13.920 1.00 24.42 122 GLY A C 1
ATOM 715 O O . GLY A 1 103 ? 79.841 67.682 13.763 1.00 24.59 122 GLY A O 1
ATOM 716 N N . ALA A 1 104 ? 80.287 69.717 14.572 1.00 23.73 123 ALA A N 1
ATOM 717 C CA . ALA A 1 104 ? 78.993 69.887 15.250 1.00 22.47 123 ALA A CA 1
ATOM 718 C C . ALA A 1 104 ? 77.940 70.358 14.308 1.00 22.27 123 ALA A C 1
ATOM 719 O O . ALA A 1 104 ? 76.781 70.517 14.722 1.00 21.83 123 ALA A O 1
ATOM 721 N N . LYS A 1 105 ? 78.308 70.632 13.060 1.00 22.18 124 LYS A N 1
ATOM 722 C CA . LYS A 1 105 ? 77.317 71.071 12.051 1.00 23.39 124 LYS A CA 1
ATOM 723 C C . LYS A 1 105 ? 76.733 72.444 12.285 1.00 22.19 124 LYS A C 1
ATOM 724 O O . LYS A 1 105 ? 75.633 72.756 11.867 1.00 22.84 124 LYS A O 1
ATOM 730 N N . LEU A 1 106 ? 77.490 73.287 12.934 1.00 21.20 125 LEU A N 1
ATOM 731 C CA . LEU A 1 106 ? 77.102 74.654 13.111 1.00 21.67 125 LEU A CA 1
ATOM 732 C C . LEU A 1 106 ? 77.473 75.512 11.902 1.00 20.32 125 LEU A C 1
ATOM 733 O O . LEU A 1 106 ? 76.736 76.446 11.545 1.00 20.64 125 LEU A O 1
ATOM 738 N N . VAL A 1 107 ? 78.635 75.230 11.320 1.00 19.42 126 VAL A N 1
ATOM 739 C CA . VAL A 1 107 ? 79.080 75.867 10.107 1.00 19.11 126 VAL A CA 1
ATOM 740 C C . VAL A 1 107 ? 79.638 74.831 9.107 1.00 21.31 126 VAL A C 1
ATOM 741 O O . VAL A 1 107 ? 80.180 73.788 9.496 1.00 20.96 126 VAL A O 1
ATOM 745 N N . LYS A 1 108 ? 79.541 75.125 7.811 1.00 23.03 127 LYS A N 1
ATOM 746 C CA . LYS A 1 108 ? 80.137 74.246 6.798 1.00 24.19 127 LYS A CA 1
ATOM 747 C C . LYS A 1 108 ? 81.682 74.301 6.847 1.00 24.37 127 LYS A C 1
ATOM 748 O O . LYS A 1 108 ? 82.375 73.323 6.588 1.00 24.86 127 LYS A O 1
ATOM 754 N N . GLN A 1 109 ? 82.224 75.466 7.157 1.00 24.24 128 GLN A N 1
ATOM 755 C CA . GLN A 1 109 ? 83.676 75.633 7.306 1.00 24.20 128 GLN A CA 1
ATOM 756 C C . GLN A 1 109 ? 83.937 76.898 8.131 1.00 23.07 128 GLN A C 1
ATOM 757 O O . GLN A 1 109 ? 83.087 77.764 8.253 1.00 21.66 128 GLN A O 1
ATOM 763 N N . LEU A 1 110 ? 85.133 77.010 8.655 1.00 22.66 129 LEU A N 1
ATOM 764 C CA . LEU A 1 110 ? 85.483 78.153 9.504 1.00 23.66 129 LEU A CA 1
ATOM 765 C C . LEU A 1 110 ? 85.649 79.482 8.727 1.00 22.69 129 LEU A C 1
ATOM 766 O O . LEU A 1 110 ? 85.256 80.523 9.226 1.00 21.66 129 LEU A O 1
ATOM 771 N N . GLU A 1 111 ? 86.184 79.429 7.504 1.00 22.50 130 GLU A N 1
ATOM 772 C CA . GLU A 1 111 ? 86.378 80.643 6.693 1.00 21.73 130 GLU A CA 1
ATOM 773 C C . GLU A 1 111 ? 85.074 81.062 6.020 1.00 21.63 130 GLU A C 1
ATOM 774 O O . GLU A 1 111 ? 84.499 80.310 5.260 1.00 21.73 130 GLU A O 1
ATOM 780 N N . GLN A 1 112 ? 84.579 82.255 6.294 1.00 20.48 131 GLN A N 1
ATOM 781 C CA . GLN A 1 112 ? 83.379 82.732 5.581 1.00 20.94 131 GLN A CA 1
ATOM 782 C C . GLN A 1 112 ? 82.173 81.723 5.689 1.00 20.92 131 GLN A C 1
ATOM 783 O O . GLN A 1 112 ? 81.663 81.199 4.710 1.00 19.95 131 GLN A O 1
ATOM 789 N N . PRO A 1 113 ? 81.719 81.470 6.903 1.00 20.79 132 PRO A N 1
ATOM 790 C CA . PRO A 1 113 ? 80.736 80.420 7.066 1.00 20.45 132 PRO A CA 1
ATOM 791 C C . PRO A 1 113 ? 79.488 80.607 6.218 1.00 19.90 1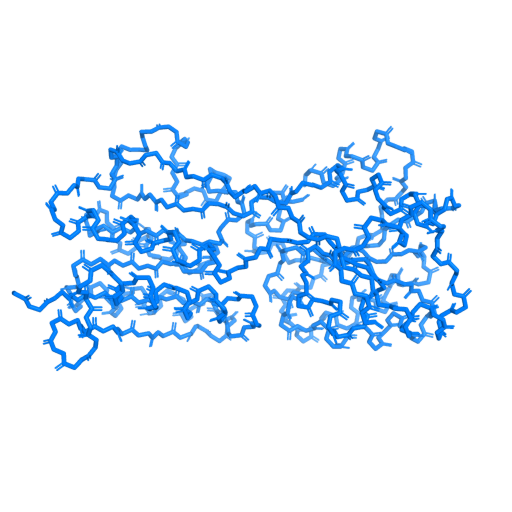32 PRO A C 1
ATOM 792 O O . PRO A 1 113 ? 78.847 79.635 5.848 1.00 19.56 132 PRO A O 1
ATOM 796 N N . GLY A 1 114 ? 79.127 81.839 5.946 1.00 20.14 133 GLY A N 1
ATOM 797 C CA . GLY A 1 114 ? 78.207 82.139 4.842 1.00 20.31 133 GLY A CA 1
ATOM 798 C C . GLY A 1 114 ? 76.729 82.054 5.208 1.00 20.45 133 GLY A C 1
ATOM 799 O O . GLY A 1 114 ? 75.924 82.386 4.398 1.00 19.78 133 GLY A O 1
ATOM 800 N N . LYS A 1 115 ? 76.348 81.617 6.404 1.00 20.08 134 LYS A N 1
ATOM 801 C CA . LYS A 1 115 ? 74.929 81.672 6.713 1.00 21.82 134 LYS A CA 1
ATOM 802 C C . LYS A 1 115 ? 74.658 82.580 7.927 1.00 20.73 134 LYS A C 1
ATOM 803 O O . LYS A 1 115 ? 75.270 83.648 8.021 1.00 19.80 134 LYS A O 1
ATOM 809 N N . ASN A 1 116 ? 73.722 82.212 8.810 1.00 19.40 135 ASN A N 1
ATOM 810 C CA . ASN A 1 116 ? 73.450 83.060 10.002 1.00 19.31 135 ASN A CA 1
ATOM 811 C C . ASN A 1 116 ? 74.301 82.768 11.247 1.00 18.18 135 ASN A C 1
ATOM 812 O O . ASN A 1 116 ? 74.033 83.275 12.324 1.00 18.90 135 ASN A O 1
ATOM 817 N N . VAL A 1 117 ? 75.339 81.966 11.095 1.00 18.46 136 VAL A N 1
ATOM 818 C CA . VAL A 1 117 ? 76.107 81.442 12.215 1.00 17.59 136 VAL A CA 1
ATOM 819 C C . VAL A 1 117 ? 77.591 81.758 12.104 1.00 18.60 136 VAL A C 1
ATOM 820 O O . VAL A 1 117 ? 78.188 81.623 11.033 1.00 18.54 136 VAL A O 1
ATOM 824 N N . THR A 1 118 ? 78.170 82.182 13.221 1.00 18.63 137 THR A N 1
ATOM 825 C CA . THR A 1 118 ? 79.594 82.421 13.339 1.00 18.82 137 THR A CA 1
ATOM 826 C C . THR A 1 118 ? 79.987 82.328 14.784 1.00 19.08 137 THR A C 1
ATOM 827 O O . THR A 1 118 ? 79.127 82.058 15.610 1.00 18.00 137 THR A O 1
ATOM 831 N N . GLY A 1 119 ? 81.272 82.537 15.087 1.00 18.94 138 GLY A N 1
ATOM 832 C CA . GLY A 1 119 ? 81.701 82.585 16.490 1.00 19.40 138 GLY A CA 1
ATOM 833 C C . GLY A 1 119 ? 83.097 82.084 16.799 1.00 19.27 138 GLY A C 1
ATOM 834 O O . GLY A 1 119 ? 84.003 82.231 16.008 1.00 19.28 138 GLY A O 1
ATOM 835 N N . LEU A 1 120 ? 83.260 81.496 17.962 1.00 20.89 139 LEU A N 1
ATOM 836 C CA . LEU A 1 120 ? 84.578 81.180 18.508 1.00 22.34 139 LEU A CA 1
ATOM 837 C C . LEU A 1 120 ? 84.670 79.716 18.946 1.00 22.15 139 LEU A C 1
ATOM 838 O O . LEU A 1 120 ? 83.806 79.195 19.671 1.00 21.30 139 LEU A O 1
ATOM 843 N N . SER A 1 121 ? 85.753 79.079 18.526 1.00 22.20 140 SER A N 1
ATOM 844 C CA . SER A 1 121 ? 86.051 77.723 18.907 1.00 23.42 140 SER A CA 1
ATOM 845 C C . SER A 1 121 ? 87.122 77.606 19.989 1.00 23.67 140 SER A C 1
ATOM 846 O O . SER A 1 121 ? 88.145 78.323 19.925 1.00 23.87 140 SER A O 1
ATOM 849 N N . ASP A 1 122 ? 86.923 76.674 20.937 1.00 24.18 141 ASP A N 1
ATOM 850 C CA . ASP A 1 122 ? 87.952 76.349 21.994 1.00 24.39 141 ASP A CA 1
ATOM 851 C C . ASP A 1 122 ? 88.568 74.969 21.782 1.00 25.21 141 ASP A C 1
ATOM 852 O O . ASP A 1 122 ? 88.743 74.198 22.727 1.00 24.61 141 ASP A O 1
ATOM 857 N N . LEU A 1 123 ? 88.886 74.673 20.523 1.00 26.44 142 LEU A N 1
ATOM 858 C CA . LEU A 1 123 ? 89.408 73.372 20.134 1.00 26.75 142 LEU A CA 1
ATOM 859 C C . LEU A 1 123 ? 90.646 73.059 20.964 1.00 26.71 142 LEU A C 1
ATOM 860 O O . LEU A 1 123 ? 91.537 73.836 20.942 1.00 27.24 142 LEU A O 1
ATOM 865 N N . SER A 1 124 ? 90.647 71.967 21.749 1.00 26.29 143 SER A N 1
ATOM 866 C CA . SER A 1 124 ? 91.776 71.610 22.600 1.00 25.85 143 SER A CA 1
ATOM 867 C C . SER A 1 124 ? 92.967 71.133 21.784 1.00 25.47 143 SER A C 1
ATOM 868 O O . SER A 1 124 ? 92.796 70.406 20.851 1.00 24.54 143 SER A O 1
ATOM 871 N N . PRO A 1 125 ? 94.182 71.522 22.157 1.00 26.10 144 PRO A N 1
ATOM 872 C CA . PRO A 1 125 ? 95.359 70.904 21.530 1.00 26.05 144 PRO A CA 1
ATOM 873 C C . PRO A 1 125 ? 95.648 69.534 22.180 1.00 26.15 144 PRO A C 1
ATOM 874 O O . PRO A 1 125 ? 96.523 69.387 23.062 1.00 25.02 144 PRO A O 1
ATOM 878 N N . VAL A 1 126 ? 94.905 68.532 21.750 1.00 25.90 145 VAL A N 1
ATOM 879 C CA . VAL A 1 126 ? 94.975 67.211 22.379 1.00 25.77 145 VAL A CA 1
ATOM 880 C C . VAL A 1 126 ? 96.426 66.623 22.302 1.00 26.63 145 VAL A C 1
ATOM 881 O O . VAL A 1 126 ? 96.946 66.116 23.290 1.00 24.83 145 VAL A O 1
ATOM 885 N N . GLU A 1 127 ? 97.052 66.699 21.125 1.00 27.33 146 GLU A N 1
ATOM 886 C CA . GLU A 1 127 ? 98.430 66.216 20.934 1.00 28.49 146 GLU A CA 1
ATOM 887 C C . GLU A 1 127 ? 99.373 66.823 21.973 1.00 28.18 146 GLU A C 1
ATOM 888 O O . GLU A 1 127 ? 100.166 66.143 22.637 1.00 27.85 146 GLU A O 1
ATOM 894 N N . GLN A 1 128 ? 99.258 68.118 22.138 1.00 28.12 147 GLN A N 1
ATOM 895 C CA . GLN A 1 128 ? 100.062 68.792 23.129 1.00 28.47 147 GLN A CA 1
ATOM 896 C C . GLN A 1 128 ? 99.735 68.287 24.558 1.00 28.00 147 GLN A C 1
ATOM 897 O O . GLN A 1 128 ? 100.634 68.114 25.380 1.00 27.79 147 GLN A O 1
ATOM 903 N N . HIS A 1 129 ? 98.476 67.982 24.843 1.00 26.77 148 HIS A N 1
ATOM 904 C CA . HIS A 1 129 ? 98.136 67.440 26.148 1.00 26.60 148 HIS A CA 1
ATOM 905 C C . HIS A 1 129 ? 98.759 66.036 26.381 1.00 26.64 148 HIS A C 1
ATOM 906 O O . HIS A 1 129 ? 99.202 65.731 27.474 1.00 25.73 148 HIS A O 1
ATOM 913 N N . VAL A 1 130 ? 98.752 65.184 25.367 1.00 26.21 149 VAL A N 1
ATOM 914 C CA . VAL A 1 130 ? 99.347 63.871 25.507 1.00 26.21 149 VAL A CA 1
ATOM 915 C C . VAL A 1 130 ? 100.850 63.978 25.751 1.00 27.34 149 VAL A C 1
ATOM 916 O O . VAL A 1 130 ? 101.416 63.251 26.610 1.00 26.63 149 VAL A O 1
ATOM 920 N N . GLU A 1 131 ? 101.495 64.860 24.990 1.00 28.38 150 GLU A N 1
ATOM 921 C CA . GLU A 1 131 ? 102.937 65.054 25.121 1.00 30.24 150 GLU A CA 1
ATOM 922 C C . GLU A 1 131 ? 103.191 65.594 26.506 1.00 30.11 150 GLU A C 1
ATOM 923 O O . GLU A 1 131 ? 104.134 65.180 27.157 1.00 29.48 150 GLU A O 1
ATOM 929 N N . LEU A 1 132 ? 102.289 66.418 27.015 1.00 30.22 151 LEU A N 1
ATOM 930 C CA . LEU A 1 132 ? 102.481 66.961 28.348 1.00 29.96 151 LEU A CA 1
ATOM 931 C C . LEU A 1 132 ? 102.274 65.900 29.453 1.00 30.55 151 LEU A C 1
ATOM 932 O O . LEU A 1 132 ? 103.049 65.863 30.425 1.00 29.73 151 LEU A O 1
ATOM 937 N N . ILE A 1 133 ? 101.288 65.017 29.280 1.00 30.13 152 ILE A N 1
ATOM 938 C CA . ILE A 1 133 ? 101.051 63.916 30.200 1.00 31.04 152 ILE A CA 1
ATOM 939 C C . ILE A 1 133 ? 102.284 63.010 30.241 1.00 32.26 152 ILE A C 1
ATOM 940 O O . ILE A 1 133 ? 102.715 62.608 31.305 1.00 30.57 152 ILE A O 1
ATOM 945 N N . LYS A 1 134 ? 102.866 62.737 29.080 1.00 34.21 153 LYS A N 1
ATOM 946 C CA . LYS A 1 134 ? 104.085 61.912 28.986 1.00 35.56 153 LYS A CA 1
ATOM 947 C C . LYS A 1 134 ? 105.303 62.574 29.653 1.00 34.91 153 LYS A C 1
ATOM 948 O O . LYS A 1 134 ? 106.168 61.905 30.204 1.00 35.28 153 LYS A O 1
ATOM 954 N N . GLU A 1 135 ? 105.342 63.893 29.630 1.00 34.66 154 GLU A N 1
ATOM 955 C CA . GLU A 1 135 ? 106.412 64.665 30.249 1.00 34.64 154 GLU A CA 1
ATOM 956 C C . GLU A 1 135 ? 106.327 64.664 31.776 1.00 33.47 154 GLU A C 1
ATOM 957 O O . GLU A 1 135 ? 107.346 64.538 32.466 1.00 33.75 154 GLU A O 1
ATOM 963 N N . ILE A 1 136 ? 105.121 64.827 32.286 1.00 31.98 155 ILE A N 1
ATOM 964 C CA . ILE A 1 136 ? 104.862 64.853 33.718 1.00 32.05 155 ILE A CA 1
ATOM 965 C C . ILE A 1 136 ? 104.962 63.466 34.318 1.00 31.73 155 ILE A C 1
ATOM 966 O O . ILE A 1 136 ? 105.346 63.342 35.455 1.00 31.36 155 ILE A O 1
ATOM 971 N N . LEU A 1 137 ? 104.606 62.449 33.528 1.00 32.04 156 LEU A N 1
ATOM 972 C CA . LEU A 1 137 ? 104.485 61.063 33.958 1.00 32.27 156 LEU A CA 1
ATOM 973 C C . LEU A 1 137 ? 105.144 60.190 32.905 1.00 32.93 156 LEU A C 1
ATOM 974 O O . LEU A 1 137 ? 104.446 59.601 32.078 1.00 32.40 156 LEU A O 1
ATOM 979 N N . PRO A 1 138 ? 106.486 60.062 32.949 1.00 33.07 157 PRO A N 1
ATOM 980 C CA . PRO A 1 138 ? 107.208 59.452 31.819 1.00 32.86 157 PRO A CA 1
ATOM 981 C C . PRO A 1 138 ? 106.954 57.968 31.633 1.00 32.32 157 PRO A C 1
ATOM 982 O O . PRO A 1 138 ? 107.238 57.437 30.576 1.00 31.25 157 PRO A O 1
ATOM 986 N N . ASN A 1 139 ? 106.423 57.300 32.640 1.00 33.00 158 ASN A N 1
ATOM 987 C CA . ASN A 1 139 ? 106.104 55.868 32.522 1.00 33.44 158 ASN A CA 1
ATOM 988 C C . ASN A 1 139 ? 104.643 55.564 32.179 1.00 33.49 158 ASN A C 1
ATOM 989 O O . ASN A 1 139 ? 104.211 54.424 32.325 1.00 32.90 158 ASN A O 1
ATOM 994 N N . VAL A 1 140 ? 103.887 56.566 31.691 1.00 33.12 159 VAL A N 1
ATOM 995 C CA . VAL A 1 140 ? 102.491 56.329 31.285 1.00 32.50 159 VAL A CA 1
ATOM 996 C C . VAL A 1 140 ? 102.443 55.310 30.173 1.00 31.52 159 VAL A C 1
ATOM 997 O O . VAL A 1 140 ? 103.150 55.438 29.197 1.00 30.25 159 VAL A O 1
ATOM 1001 N N . LYS A 1 141 ? 101.632 54.278 30.361 1.00 31.56 160 LYS A N 1
ATOM 1002 C CA . LYS A 1 141 ? 101.311 53.323 29.303 1.00 32.29 160 LYS A CA 1
ATOM 1003 C C . LYS A 1 141 ? 99.849 53.428 28.889 1.00 30.53 160 LYS A C 1
ATOM 1004 O O . LYS A 1 141 ? 99.476 53.001 27.817 1.00 30.04 160 LYS A O 1
ATOM 1010 N N . SER A 1 142 ? 99.049 54.062 29.734 1.00 29.15 161 SER A N 1
ATOM 1011 C CA . SER A 1 142 ? 97.631 53.976 29.682 1.00 28.04 161 SER A CA 1
ATOM 1012 C C . SER A 1 142 ? 96.957 55.318 30.019 1.00 26.29 161 SER A C 1
ATOM 1013 O O . SER A 1 142 ? 97.254 55.921 31.070 1.00 24.08 161 SER A O 1
ATOM 1016 N N . ILE A 1 143 ? 96.040 55.772 29.172 1.00 25.24 162 ILE A N 1
ATOM 1017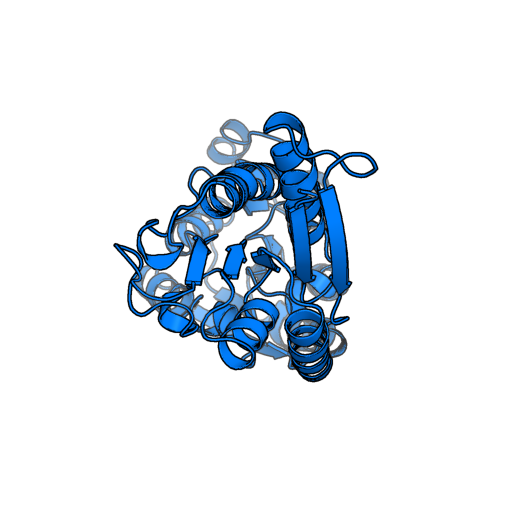 C CA . ILE A 1 143 ? 95.262 56.987 29.465 1.00 24.14 162 ILE A CA 1
ATOM 1018 C C . ILE A 1 143 ? 93.810 56.619 29.516 1.00 23.68 162 ILE A C 1
ATOM 1019 O O . ILE A 1 143 ? 93.264 56.033 28.563 1.00 22.79 162 ILE A O 1
ATOM 1024 N N . GLY A 1 144 ? 93.190 56.952 30.634 1.00 23.70 163 GLY A N 1
ATOM 1025 C CA . GLY A 1 144 ? 91.764 56.724 30.841 1.00 23.76 163 GLY A CA 1
ATOM 1026 C C . GLY A 1 144 ? 90.999 57.963 30.425 1.00 24.25 163 GLY A C 1
ATOM 1027 O O . GLY A 1 144 ? 91.505 59.096 30.574 1.00 23.37 163 GLY A O 1
ATOM 1028 N N . VAL A 1 145 ? 89.800 57.771 29.883 1.00 23.86 164 VAL A N 1
ATOM 1029 C CA . VAL A 1 145 ? 88.999 58.923 29.500 1.00 24.32 164 VAL A CA 1
ATOM 1030 C C . VAL A 1 145 ? 87.553 58.581 29.593 1.00 24.10 164 VAL A C 1
ATOM 1031 O O . VAL A 1 145 ? 87.151 57.477 29.251 1.00 24.82 164 VAL A O 1
ATOM 1035 N N . VAL A 1 146 ? 86.778 59.499 30.146 1.00 24.07 165 VAL A N 1
ATOM 1036 C CA . VAL A 1 146 ? 85.339 59.357 30.237 1.00 23.79 165 VAL A CA 1
ATOM 1037 C C . VAL A 1 146 ? 84.746 60.459 29.357 1.00 24.80 165 VAL A C 1
ATOM 1038 O O . VAL A 1 146 ? 85.190 61.576 29.386 1.00 23.74 165 VAL A O 1
ATOM 1042 N N . TYR A 1 147 ? 83.717 60.143 28.608 1.00 25.03 166 TYR A N 1
ATOM 1043 C CA . TYR A 1 147 ? 83.110 61.134 27.743 1.00 26.64 166 TYR A CA 1
ATOM 1044 C C . TYR A 1 147 ? 81.670 60.790 27.449 1.00 25.54 166 TYR A C 1
ATOM 1045 O O . TYR A 1 147 ? 81.206 59.694 27.731 1.00 24.89 166 TYR A O 1
ATOM 1054 N N . ASN A 1 148 ? 80.965 61.778 26.934 1.00 26.47 167 ASN A N 1
ATOM 1055 C CA . ASN A 1 148 ? 79.537 61.664 26.623 1.00 26.04 167 ASN A CA 1
ATOM 1056 C C . ASN A 1 148 ? 79.368 61.631 25.109 1.00 25.82 167 ASN A C 1
ATOM 1057 O O . ASN A 1 148 ? 79.615 62.617 24.426 1.00 24.50 167 ASN A O 1
ATOM 1062 N N . PRO A 1 149 ? 78.958 60.468 24.577 1.00 25.79 168 PRO A N 1
ATOM 1063 C CA . PRO A 1 149 ? 78.889 60.324 23.147 1.00 25.82 168 PRO A CA 1
ATOM 1064 C C . PRO A 1 149 ? 77.747 61.130 22.551 1.00 25.11 168 PRO A C 1
ATOM 1065 O O . PRO A 1 149 ? 77.772 61.336 21.367 1.00 26.55 168 PRO A O 1
ATOM 1069 N N . GLY A 1 150 ? 76.831 61.647 23.363 1.00 24.91 169 GLY A N 1
ATOM 1070 C CA . GLY A 1 150 ? 75.803 62.615 22.915 1.00 25.20 169 GLY A CA 1
ATOM 1071 C C . GLY A 1 150 ? 76.333 64.023 22.687 1.00 25.64 169 GLY A C 1
ATOM 1072 O O . GLY A 1 150 ? 75.626 64.847 22.156 1.00 24.95 169 GLY A O 1
ATOM 1073 N N . GLU A 1 151 ? 77.587 64.309 23.061 1.00 25.31 170 GLU A N 1
ATOM 1074 C CA . GLU A 1 151 ? 78.158 65.622 22.833 1.00 25.12 170 GLU A CA 1
ATOM 1075 C C . GLU A 1 151 ? 79.141 65.627 21.664 1.00 24.43 170 GLU A C 1
ATOM 1076 O O . GLU A 1 151 ? 80.243 65.076 21.760 1.00 24.30 170 GLU A O 1
ATOM 1082 N N . ALA A 1 152 ? 78.798 66.336 20.596 1.00 23.63 171 ALA A N 1
ATOM 1083 C CA . ALA A 1 152 ? 79.634 66.305 19.395 1.00 23.49 171 ALA A CA 1
ATOM 1084 C C . ALA A 1 152 ? 81.036 66.810 19.723 1.00 23.26 171 ALA A C 1
ATOM 1085 O O . ALA A 1 152 ? 82.023 66.398 19.104 1.00 22.39 171 ALA A O 1
ATOM 1087 N N . ASN A 1 153 ? 81.141 67.727 20.670 1.00 22.66 172 ASN A N 1
ATOM 1088 C CA . ASN A 1 153 ? 82.474 68.149 21.089 1.00 23.34 172 ASN A CA 1
ATOM 1089 C C . ASN A 1 153 ? 83.320 67.002 21.619 1.00 23.86 172 ASN A C 1
ATOM 1090 O O . ASN A 1 153 ? 84.510 66.913 21.273 1.00 22.02 172 ASN A O 1
ATOM 1095 N N . ALA A 1 154 ? 82.700 66.118 22.420 1.00 24.73 173 ALA A N 1
ATOM 1096 C CA . ALA A 1 154 ? 83.449 64.998 23.005 1.00 25.25 173 ALA A CA 1
ATOM 1097 C C . ALA A 1 154 ? 83.872 64.033 21.895 1.00 25.26 173 ALA A C 1
ATOM 1098 O O . ALA A 1 154 ? 84.994 63.532 21.901 1.00 24.48 173 ALA A O 1
ATOM 1100 N N . VAL A 1 155 ? 82.972 63.788 20.949 1.00 25.29 174 VAL A N 1
ATOM 1101 C CA . VAL A 1 155 ? 83.229 62.878 19.840 1.00 24.99 174 VAL A CA 1
ATOM 1102 C C . VAL A 1 155 ? 84.385 63.408 19.020 1.00 25.95 174 VAL A C 1
ATOM 1103 O O . VAL A 1 155 ? 85.365 62.682 18.777 1.00 26.04 174 VAL A O 1
ATOM 1107 N N . SER A 1 156 ? 84.362 64.692 18.671 1.00 25.42 175 SER A N 1
ATOM 1108 C CA . SER A 1 156 ? 85.494 65.267 17.925 1.00 24.95 175 SER A CA 1
ATOM 1109 C C . SER A 1 156 ? 86.796 65.130 18.724 1.00 24.77 175 SER A C 1
ATOM 1110 O O . SER A 1 156 ? 87.830 64.778 18.172 1.00 25.07 175 SER A O 1
ATOM 1113 N N . LEU A 1 157 ? 86.763 65.416 20.023 1.00 23.35 176 LEU A N 1
ATOM 1114 C CA . LEU A 1 157 ? 87.957 65.284 20.815 1.00 23.33 176 LEU A CA 1
ATOM 1115 C C . LEU A 1 157 ? 88.471 63.832 20.905 1.00 23.66 176 LEU A C 1
ATOM 1116 O O . LEU A 1 157 ? 89.683 63.615 20.841 1.00 22.46 176 LEU A O 1
ATOM 1129 N N . GLU A 1 159 ? 88.289 61.609 18.600 1.00 29.34 178 GLU A N 1
ATOM 1130 C CA . GLU A 1 159 ? 88.981 61.260 17.370 1.00 30.59 178 GLU A CA 1
ATOM 1131 C C . GLU A 1 159 ? 90.403 61.794 17.448 1.00 30.71 178 GLU A C 1
ATOM 1132 O O . GLU A 1 159 ? 91.323 61.147 16.998 1.00 30.88 178 GLU A O 1
ATOM 1138 N N . LEU A 1 160 ? 90.592 62.976 18.020 1.00 30.33 179 LEU A N 1
ATOM 1139 C CA . LEU A 1 160 ? 91.940 63.519 18.141 1.00 30.35 179 LEU A CA 1
ATOM 1140 C C . LEU A 1 160 ? 92.750 62.746 19.183 1.00 31.01 179 LEU A C 1
ATOM 1141 O O . LEU A 1 160 ? 93.957 62.533 19.018 1.00 31.52 179 LEU A O 1
ATOM 1146 N N . LEU A 1 161 ? 92.104 62.368 20.280 1.00 30.91 180 LEU A N 1
ATOM 1147 C CA . LEU A 1 161 ? 92.807 61.664 21.323 1.00 30.80 180 LEU A CA 1
ATOM 1148 C C . LEU A 1 161 ? 93.257 60.265 20.799 1.00 31.98 180 LEU A C 1
ATOM 1149 O O . LEU A 1 161 ? 94.403 59.868 21.052 1.00 31.66 180 LEU A O 1
ATOM 1154 N N . LYS A 1 162 ? 92.394 59.572 20.035 1.00 32.73 181 LYS A N 1
ATOM 1155 C CA . LYS A 1 162 ? 92.696 58.223 19.532 1.00 34.61 181 LYS A CA 1
ATOM 1156 C C . LYS A 1 162 ? 93.890 58.214 18.577 1.00 35.43 181 LYS A C 1
ATOM 1157 O O . LYS A 1 162 ? 94.748 57.339 18.681 1.00 36.02 181 LYS A O 1
ATOM 1163 N N . LEU A 1 163 ? 93.960 59.199 17.688 1.00 35.65 182 LEU A N 1
ATOM 1164 C CA . LEU A 1 163 ? 95.120 59.364 16.819 1.00 36.88 182 LEU A CA 1
ATOM 1165 C C . LEU A 1 163 ? 96.392 59.699 17.602 1.00 36.74 182 LEU A C 1
ATOM 1166 O O . LEU A 1 163 ? 97.473 59.206 17.308 1.00 35.87 182 LEU A O 1
ATOM 1171 N N . SER A 1 164 ? 96.283 60.562 18.591 1.00 37.27 183 SER A N 1
ATOM 1172 C CA . SER A 1 164 ? 97.476 60.948 19.323 1.00 37.60 183 SER A CA 1
ATOM 1173 C C . SER A 1 164 ? 97.975 59.869 20.318 1.00 37.58 183 SER A C 1
ATOM 1174 O O . SER A 1 164 ? 99.190 59.689 20.487 1.00 37.40 183 SER A O 1
ATOM 1177 N N . ALA A 1 165 ? 97.055 59.147 20.948 1.00 37.71 184 ALA A N 1
ATOM 1178 C CA . ALA A 1 165 ? 97.425 57.999 21.814 1.00 37.97 184 ALA A CA 1
ATOM 1179 C C . ALA A 1 165 ? 98.192 56.957 21.010 1.00 38.24 184 ALA A C 1
ATOM 1180 O O . ALA A 1 165 ? 99.295 56.555 21.404 1.00 37.58 184 ALA A O 1
ATOM 1182 N N . ALA A 1 166 ? 97.626 56.561 19.868 1.00 38.83 185 ALA A N 1
ATOM 1183 C CA . ALA A 1 166 ? 98.281 55.615 18.947 1.00 39.29 185 ALA A CA 1
ATOM 1184 C C . ALA A 1 166 ? 99.658 56.116 18.443 1.00 39.43 185 ALA A C 1
ATOM 1185 O O . ALA A 1 166 ? 100.631 55.367 18.474 1.00 39.13 185 ALA A O 1
ATOM 1187 N N . LYS A 1 167 ? 99.746 57.369 17.994 1.00 39.26 186 LYS A N 1
ATOM 1188 C CA . LYS A 1 167 ? 101.046 57.947 17.607 1.00 39.23 186 LYS A CA 1
ATOM 1189 C C . LYS A 1 167 ? 102.129 57.816 18.700 1.00 38.15 186 LYS A C 1
ATOM 1190 O O . LYS A 1 167 ? 103.289 57.622 18.384 1.00 38.60 186 LYS A O 1
ATOM 1196 N N . HIS A 1 168 ? 101.752 57.933 19.970 1.00 36.94 187 HIS A N 1
ATOM 1197 C CA . HIS A 1 168 ? 102.710 57.881 21.071 1.00 36.26 187 HIS A CA 1
ATOM 1198 C C . HIS A 1 168 ? 102.799 56.524 21.782 1.00 34.59 187 HIS A C 1
ATOM 1199 O O . HIS A 1 168 ? 103.441 56.399 22.825 1.00 33.99 187 HIS A O 1
ATOM 1206 N N . GLY A 1 169 ? 102.183 55.508 21.205 1.00 33.10 188 GLY A N 1
ATOM 1207 C CA . GLY A 1 169 ? 102.197 54.173 21.796 1.00 32.75 188 GLY A CA 1
ATOM 1208 C C . GLY A 1 169 ? 101.473 54.016 23.129 1.00 32.29 188 GLY A C 1
ATOM 1209 O O . GLY A 1 169 ? 101.821 53.158 23.916 1.00 31.80 188 GLY A O 1
ATOM 1210 N N . ILE A 1 170 ? 100.451 54.824 23.372 1.00 31.67 189 ILE A N 1
ATOM 1211 C CA . ILE A 1 170 ? 99.723 54.843 24.634 1.00 31.01 189 ILE A CA 1
ATOM 1212 C C . ILE A 1 170 ? 98.349 54.223 24.409 1.00 30.56 189 ILE A C 1
ATOM 1213 O O . ILE A 1 170 ? 97.625 54.588 23.481 1.00 31.49 189 ILE A O 1
ATOM 1218 N N . LYS A 1 171 ? 98.007 53.291 25.269 1.00 28.95 190 LYS A N 1
ATOM 1219 C CA . LYS A 1 171 ? 96.734 52.636 25.255 1.00 29.41 190 LYS A CA 1
ATOM 1220 C C . LYS A 1 171 ? 95.677 53.587 25.859 1.00 28.88 190 LYS A C 1
ATOM 1221 O O . LYS A 1 171 ? 95.960 54.289 26.824 1.00 27.72 190 LYS A O 1
ATOM 1227 N N . LEU A 1 172 ? 94.497 53.649 25.242 1.00 28.02 191 LEU A N 1
ATOM 1228 C CA . LEU A 1 172 ? 93.345 54.414 25.742 1.00 28.63 191 LEU A CA 1
ATOM 1229 C C . LEU A 1 172 ? 92.375 53.507 26.429 1.00 27.06 191 LEU A C 1
ATOM 1230 O O . LEU A 1 172 ? 91.996 52.562 25.864 1.00 26.28 191 LEU A O 1
ATOM 1235 N N . VAL A 1 173 ? 91.965 53.826 27.633 1.00 27.35 192 VAL A N 1
ATOM 1236 C CA . VAL A 1 173 ? 90.927 53.105 28.308 1.00 27.88 192 VAL A CA 1
ATOM 1237 C C . VAL A 1 173 ? 89.709 54.006 28.424 1.00 27.83 192 VAL A C 1
ATOM 1238 O O . VAL A 1 173 ? 89.770 55.032 29.072 1.00 27.55 192 VAL A O 1
ATOM 1242 N N . GLU A 1 174 ? 88.602 53.623 27.812 1.00 27.39 193 GLU A N 1
ATOM 1243 C CA . GLU A 1 174 ? 87.453 54.509 27.641 1.00 28.04 193 GLU A CA 1
ATOM 1244 C C . GLU A 1 174 ? 86.198 54.057 28.347 1.00 27.07 193 GLU A C 1
ATOM 1245 O O . GLU A 1 174 ? 85.909 52.870 28.378 1.00 28.03 193 GLU A O 1
ATOM 1251 N N . ALA A 1 175 ? 85.414 54.995 28.855 1.00 25.80 194 ALA A N 1
ATOM 1252 C CA . ALA A 1 175 ? 84.084 54.680 29.317 1.00 25.40 194 ALA A CA 1
ATOM 1253 C C . ALA A 1 175 ? 83.155 55.855 29.005 1.00 25.59 194 ALA A C 1
ATOM 1254 O O . ALA A 1 175 ? 83.587 57.014 29.005 1.00 27.52 194 ALA A O 1
ATOM 1256 N N . THR A 1 176 ? 81.889 55.579 28.736 1.00 24.61 195 THR A N 1
ATOM 1257 C CA . THR A 1 176 ? 80.981 56.660 28.445 1.00 24.72 195 THR A CA 1
ATOM 1258 C C . THR A 1 176 ? 80.109 56.947 29.630 1.00 24.42 195 THR A C 1
ATOM 1259 O O . THR A 1 176 ? 79.904 56.094 30.461 1.00 23.10 195 THR A O 1
ATOM 1263 N N . ALA A 1 177 ? 79.633 58.187 29.689 1.00 23.71 196 ALA A N 1
ATOM 1264 C CA . ALA A 1 177 ? 78.715 58.644 30.705 1.00 23.91 196 ALA A CA 1
ATOM 1265 C C . ALA A 1 177 ? 77.672 59.472 29.978 1.00 23.50 196 ALA A C 1
ATOM 1266 O O . ALA A 1 177 ? 78.003 60.463 29.348 1.00 22.45 196 ALA A O 1
ATOM 1268 N N . LEU A 1 178 ? 76.425 59.041 30.028 1.00 24.63 197 LEU A N 1
ATOM 1269 C CA . LEU A 1 178 ? 75.358 59.711 29.304 1.00 26.52 197 LEU A CA 1
ATOM 1270 C C . LEU A 1 178 ? 74.834 60.953 30.018 1.00 27.20 197 LEU A C 1
ATOM 1271 O O . LEU A 1 178 ? 74.151 61.767 29.424 1.00 29.39 197 LEU A O 1
ATOM 1276 N N . LYS A 1 179 ? 75.072 61.054 31.306 1.00 27.52 198 LYS A N 1
ATOM 1277 C CA . LYS A 1 179 ? 74.672 62.215 32.050 1.00 27.86 198 LYS A CA 1
ATOM 1278 C C . LYS A 1 179 ? 75.631 62.340 33.219 1.00 27.18 198 LYS A C 1
ATOM 1279 O O . LYS A 1 179 ? 76.377 61.398 33.523 1.00 25.08 198 LYS A O 1
ATOM 1285 N N . SER A 1 180 ? 75.649 63.516 33.834 1.00 26.62 199 SER A N 1
ATOM 1286 C CA . SER A 1 180 ? 76.701 63.806 34.767 1.00 27.02 199 SER A CA 1
ATOM 1287 C C . SER A 1 180 ? 76.701 62.935 35.987 1.00 26.07 199 SER A C 1
ATOM 1288 O O . SER A 1 180 ? 77.733 62.721 36.536 1.00 25.23 199 SER A O 1
ATOM 1291 N N . ALA A 1 181 ? 75.563 62.392 36.359 1.00 25.68 200 ALA A N 1
ATOM 1292 C CA . ALA A 1 181 ? 75.478 61.524 37.498 1.00 26.80 200 ALA A CA 1
ATOM 1293 C C . ALA A 1 181 ? 76.118 60.157 37.241 1.00 27.53 200 ALA A C 1
ATOM 1294 O O . ALA A 1 181 ? 76.330 59.459 38.173 1.00 27.26 200 ALA A O 1
ATOM 1296 N N . ASP A 1 182 ? 76.414 59.783 35.997 1.00 28.39 201 ASP A N 1
ATOM 1297 C CA . ASP A 1 182 ? 77.122 58.535 35.739 1.00 28.75 201 ASP A CA 1
ATOM 1298 C C . ASP A 1 182 ? 78.644 58.737 35.675 1.00 28.23 201 ASP A C 1
ATOM 1299 O O . ASP A 1 182 ? 79.370 57.760 35.459 1.00 28.35 201 ASP A O 1
ATOM 1304 N N . VAL A 1 183 ? 79.134 59.970 35.763 1.00 26.73 202 VAL A N 1
ATOM 1305 C CA . VAL A 1 183 ? 80.563 60.223 35.510 1.00 25.67 202 VAL A CA 1
ATOM 1306 C C . VAL A 1 183 ? 81.447 59.574 36.571 1.00 26.29 202 VAL A C 1
ATOM 1307 O O . VAL A 1 183 ? 82.490 58.990 36.256 1.00 25.69 202 VAL A O 1
ATOM 1311 N N . GLN A 1 184 ? 81.013 59.617 37.817 1.00 26.40 203 GLN A N 1
ATOM 1312 C CA . GLN A 1 184 ? 81.824 59.023 38.888 1.00 27.28 203 GLN A CA 1
ATOM 1313 C C . GLN A 1 184 ? 81.958 57.478 38.736 1.00 27.14 203 GLN A C 1
ATOM 1314 O O . GLN A 1 184 ? 83.061 56.921 38.798 1.00 25.72 203 GLN A O 1
ATOM 1320 N N . SER A 1 185 ? 80.848 56.804 38.483 1.00 27.32 204 SER A N 1
ATOM 1321 C CA . SER A 1 185 ? 80.891 55.367 38.202 1.00 28.71 204 SER A CA 1
ATOM 1322 C C . SER A 1 185 ? 81.774 55.023 36.992 1.00 27.47 204 SER A C 1
ATOM 1323 O O . SER A 1 185 ? 82.491 54.050 37.034 1.00 27.58 204 SER A O 1
ATOM 1326 N N . ALA A 1 186 ? 81.616 55.756 35.901 1.00 25.43 205 ALA A N 1
ATOM 1327 C CA . ALA A 1 186 ? 82.463 55.568 34.731 1.00 25.65 205 ALA A CA 1
ATOM 1328 C C . ALA A 1 186 ? 83.947 55.737 35.096 1.00 25.39 205 ALA A C 1
ATOM 1329 O O . ALA A 1 186 ? 84.756 54.916 34.719 1.00 26.94 205 ALA A O 1
ATOM 1331 N N . THR A 1 187 ? 84.297 56.784 35.824 1.00 24.97 206 THR A N 1
ATOM 1332 C CA . THR A 1 187 ? 85.673 56.968 36.269 1.00 25.87 206 THR A CA 1
ATOM 1333 C C . THR A 1 187 ? 86.163 55.760 37.102 1.00 26.98 206 THR A C 1
ATOM 1334 O O . THR A 1 187 ? 87.245 55.218 36.875 1.00 26.25 206 THR A O 1
ATOM 1338 N N . GLN A 1 188 ? 85.338 55.350 38.054 1.00 27.72 207 GLN A N 1
ATOM 1339 C CA . GLN A 1 188 ? 85.645 54.191 38.882 1.00 28.88 207 GLN A CA 1
ATOM 1340 C C . GLN A 1 188 ? 85.884 52.954 38.040 1.00 28.13 207 GLN A C 1
ATOM 1341 O O . GLN A 1 188 ? 86.802 52.207 38.307 1.00 28.13 207 GLN A O 1
ATOM 1347 N N . ALA A 1 189 ? 85.056 52.734 37.029 1.00 26.90 208 ALA A N 1
ATOM 1348 C CA . ALA A 1 189 ? 85.234 51.572 36.174 1.00 26.66 208 ALA A CA 1
ATOM 1349 C C . ALA A 1 189 ? 86.609 51.534 35.499 1.00 26.55 208 ALA A C 1
ATOM 1350 O O . ALA A 1 189 ? 87.059 50.458 35.083 1.00 27.50 208 ALA A O 1
ATOM 1352 N N . ILE A 1 190 ? 87.271 52.670 35.336 1.00 25.66 209 ILE A N 1
ATOM 1353 C CA . ILE A 1 190 ? 88.510 52.674 34.544 1.00 25.86 209 ILE A CA 1
ATOM 1354 C C . ILE A 1 190 ? 89.779 53.125 35.260 1.00 24.75 209 ILE A C 1
ATOM 1355 O O . ILE A 1 190 ? 90.875 52.992 34.693 1.00 23.28 209 ILE A O 1
ATOM 1360 N N . ALA A 1 191 ? 89.636 53.676 36.461 1.00 23.94 210 ALA A N 1
ATOM 1361 C CA . ALA A 1 191 ? 90.746 54.377 37.081 1.00 25.20 210 ALA A CA 1
ATOM 1362 C C . ALA A 1 191 ? 91.908 53.411 37.393 1.00 25.59 210 ALA A C 1
ATOM 1363 O O . ALA A 1 191 ? 93.042 53.797 37.259 1.00 25.65 210 ALA A O 1
ATOM 1365 N N . GLU A 1 192 ? 91.628 52.161 37.726 1.00 25.51 211 GLU A N 1
ATOM 1366 C CA . GLU A 1 192 ? 92.692 51.211 38.075 1.00 27.53 211 GLU A CA 1
ATOM 1367 C C . GLU A 1 192 ? 93.406 50.634 36.842 1.00 28.91 211 GLU A C 1
ATOM 1368 O O . GLU A 1 192 ? 94.544 50.165 36.946 1.00 30.31 211 GLU A O 1
ATOM 1374 N N . LYS A 1 193 ? 92.758 50.679 35.682 1.00 29.01 212 LYS A N 1
ATOM 1375 C CA . LYS A 1 193 ? 93.420 50.303 34.419 1.00 29.36 212 LYS A CA 1
ATOM 1376 C C . LYS A 1 193 ? 94.118 51.506 33.766 1.00 28.43 212 LYS A C 1
ATOM 1377 O O . LYS A 1 193 ? 94.681 51.369 32.693 1.00 28.41 212 LYS A O 1
ATOM 1383 N N . SER A 1 194 ? 94.122 52.674 34.401 1.00 27.36 213 SER A N 1
ATOM 1384 C CA . SER A 1 194 ? 94.690 53.850 33.768 1.00 27.46 213 SER A CA 1
ATOM 1385 C C . SER A 1 194 ? 95.831 54.390 34.566 1.00 27.31 213 SER A C 1
ATOM 1386 O O . SER A 1 194 ? 95.774 54.380 35.759 1.00 28.45 213 SER A O 1
ATOM 1389 N N . ASP A 1 195 ? 96.873 54.878 33.926 1.00 27.66 214 ASP A N 1
ATOM 1390 C CA . ASP A 1 195 ? 97.922 55.568 34.683 1.00 28.62 214 ASP A CA 1
ATOM 1391 C C . ASP A 1 195 ? 97.530 56.985 34.957 1.00 27.44 214 ASP A C 1
ATOM 1392 O O . ASP A 1 195 ? 98.047 57.583 35.880 1.00 28.40 214 ASP A O 1
ATOM 1397 N N . VAL A 1 196 ? 96.609 57.536 34.167 1.00 26.36 215 VAL A N 1
ATOM 1398 C CA . VAL A 1 196 ? 96.148 58.915 34.364 1.00 25.13 215 VAL A CA 1
ATOM 1399 C C . VAL A 1 196 ? 94.808 59.043 33.686 1.00 25.06 215 VAL A C 1
ATOM 1400 O O . VAL A 1 196 ? 94.562 58.356 32.707 1.00 25.67 215 VAL A O 1
ATOM 1404 N N . ILE A 1 197 ? 93.926 59.875 34.218 1.00 24.56 216 ILE A N 1
ATOM 1405 C CA . ILE A 1 197 ? 92.666 60.154 33.577 1.00 24.27 216 ILE A CA 1
ATOM 1406 C C . ILE A 1 197 ? 92.797 61.525 32.879 1.00 23.99 216 ILE A C 1
ATOM 1407 O O . ILE A 1 197 ? 93.261 62.523 33.495 1.00 23.74 216 ILE A O 1
ATOM 1412 N N . TYR A 1 198 ? 92.418 61.554 31.615 1.00 22.56 217 TYR A N 1
ATOM 1413 C CA . TYR A 1 198 ? 92.361 62.769 30.855 1.00 23.12 217 TYR A CA 1
ATOM 1414 C C . TYR A 1 198 ? 90.958 63.311 30.976 1.00 23.18 217 TYR A C 1
ATOM 1415 O O . TYR A 1 198 ? 90.014 62.749 30.451 1.00 22.33 217 TYR A O 1
ATOM 1424 N N . ALA A 1 199 ? 90.820 64.417 31.691 1.00 22.93 218 ALA A N 1
ATOM 1425 C CA . ALA A 1 199 ? 89.518 65.031 31.871 1.00 22.81 218 ALA A CA 1
ATOM 1426 C C . ALA A 1 199 ? 89.354 66.002 30.681 1.00 22.94 218 ALA A C 1
ATOM 1427 O O . ALA A 1 199 ? 89.973 67.055 30.640 1.00 22.90 218 ALA A O 1
ATOM 1429 N N . LEU A 1 200 ? 88.567 65.625 29.695 1.00 23.13 219 LEU A N 1
ATOM 1430 C CA . LEU A 1 200 ? 88.490 66.443 28.509 1.00 24.02 219 LEU A CA 1
ATOM 1431 C C . LEU A 1 200 ? 87.428 67.553 28.570 1.00 24.00 219 LEU A C 1
ATOM 1432 O O . LEU A 1 200 ? 86.677 67.705 29.549 1.00 22.54 219 LEU A O 1
ATOM 1437 N N . ILE A 1 201 ? 87.443 68.349 27.506 1.00 24.05 220 ILE A N 1
ATOM 1438 C CA . ILE A 1 201 ? 86.480 69.424 27.267 1.00 23.03 220 ILE A CA 1
ATOM 1439 C C . ILE A 1 201 ? 85.138 68.817 26.871 1.00 23.24 220 ILE A C 1
ATOM 1440 O O . ILE A 1 201 ? 84.746 68.750 25.674 1.00 22.78 220 ILE A O 1
ATOM 1445 N N . ASP A 1 202 ? 84.440 68.395 27.910 1.00 22.41 221 ASP A N 1
ATOM 1446 C CA . ASP A 1 202 ? 83.129 67.792 27.787 1.00 24.16 221 ASP A CA 1
ATOM 1447 C C . ASP A 1 202 ? 82.307 68.371 28.930 1.00 23.81 221 ASP A C 1
ATOM 1448 O O . ASP A 1 202 ? 82.764 68.365 30.058 1.00 22.33 221 ASP A O 1
ATOM 1453 N N . ASN A 1 203 ? 81.090 68.824 28.634 1.00 22.63 222 ASN A N 1
ATOM 1454 C CA . ASN A 1 203 ? 80.210 69.450 29.628 1.00 22.56 222 ASN A CA 1
ATOM 1455 C C . ASN A 1 203 ? 79.701 68.528 30.732 1.00 22.31 222 ASN A C 1
ATOM 1456 O O . ASN A 1 203 ? 79.521 68.941 31.865 1.00 21.56 222 ASN A O 1
ATOM 1461 N N . THR A 1 204 ? 79.488 67.265 30.392 1.00 23.03 223 THR A N 1
ATOM 1462 C CA . THR A 1 204 ? 79.074 66.254 31.345 1.00 23.25 223 THR A CA 1
ATOM 1463 C C . THR A 1 204 ? 80.192 65.974 32.322 1.00 23.23 223 THR A C 1
ATOM 1464 O O . THR A 1 204 ? 79.964 65.930 33.526 1.00 24.93 223 THR A O 1
ATOM 1468 N N . VAL A 1 205 ? 81.400 65.789 31.824 1.00 23.29 224 VAL A N 1
ATOM 1469 C CA . VAL A 1 205 ? 82.577 65.685 32.712 1.00 23.85 224 VAL A CA 1
ATOM 1470 C C . VAL A 1 205 ? 82.761 66.938 33.559 1.00 23.64 224 VAL A C 1
ATOM 1471 O O . VAL A 1 205 ? 82.865 66.846 34.777 1.00 22.81 224 VAL A O 1
ATOM 1475 N N . ALA A 1 206 ? 82.754 68.115 32.917 1.00 24.27 225 ALA A N 1
ATOM 1476 C CA . ALA A 1 206 ? 82.945 69.375 33.634 1.00 24.14 225 ALA A CA 1
ATOM 1477 C C . ALA A 1 206 ? 81.934 69.501 34.777 1.00 24.11 225 ALA A C 1
ATOM 1478 O O . ALA A 1 206 ? 82.277 69.925 35.847 1.00 26.68 225 ALA A O 1
ATOM 1480 N N . SER A 1 207 ? 80.704 69.098 34.587 1.00 24.74 226 SER A N 1
ATOM 1481 C CA . SER A 1 207 ? 79.703 69.313 35.613 1.00 26.07 226 SER A CA 1
ATOM 1482 C C . SER A 1 207 ? 79.780 68.266 36.735 1.00 26.39 226 SER A C 1
ATOM 1483 O O . SER A 1 207 ? 79.113 68.387 37.740 1.00 27.67 226 SER A O 1
ATOM 1486 N N . ALA A 1 208 ? 80.596 67.238 36.567 1.00 26.20 227 ALA A N 1
ATOM 1487 C CA . ALA A 1 208 ? 80.756 66.192 37.544 1.00 25.83 227 ALA A CA 1
ATOM 1488 C C . ALA A 1 208 ? 82.228 65.988 37.900 1.00 25.56 227 ALA A C 1
ATOM 1489 O O . ALA A 1 208 ? 82.600 64.921 38.340 1.00 25.19 227 ALA A O 1
ATOM 1491 N N . ILE A 1 209 ? 83.056 67.002 37.712 1.00 24.98 228 ILE A N 1
ATOM 1492 C CA . ILE A 1 209 ? 84.490 66.849 37.864 1.00 25.27 228 ILE A CA 1
ATOM 1493 C C . ILE A 1 209 ? 84.842 66.447 39.312 1.00 26.57 228 ILE A C 1
ATOM 1494 O O . ILE A 1 209 ? 85.742 65.637 39.532 1.00 26.99 228 ILE A O 1
ATOM 1499 N N . GLU A 1 210 ? 84.098 66.950 40.294 1.00 27.74 229 GLU A N 1
ATOM 1500 C CA . GLU A 1 210 ? 84.351 66.578 41.699 1.00 29.37 229 GLU A CA 1
ATOM 1501 C C . GLU A 1 210 ? 84.204 65.072 41.912 1.00 28.99 229 GLU A C 1
ATOM 1502 O O . GLU A 1 210 ? 85.017 64.468 42.588 1.00 27.96 229 GLU A O 1
ATOM 1508 N N . GLY A 1 211 ? 83.163 64.487 41.326 1.00 28.40 230 GLY A N 1
ATOM 1509 C CA . GLY A 1 211 ? 82.946 63.057 41.414 1.00 27.84 230 GLY A CA 1
ATOM 1510 C C . GLY A 1 211 ? 84.023 62.275 40.660 1.00 27.62 230 GLY A C 1
ATOM 1511 O O . GLY A 1 211 ? 84.468 61.205 41.111 1.00 26.46 230 GLY A O 1
ATOM 1520 N N . ILE A 1 213 ? 87.058 63.190 40.402 1.00 27.88 232 ILE A N 1
ATOM 1521 C CA . ILE A 1 213 ? 88.285 63.304 41.155 1.00 28.99 232 ILE A CA 1
ATOM 1522 C C . ILE A 1 213 ? 88.200 62.446 42.424 1.00 29.20 232 ILE A C 1
ATOM 1523 O O . ILE A 1 213 ? 89.204 61.867 42.844 1.00 29.37 232 ILE A O 1
ATOM 1528 N N . VAL A 1 214 ? 86.996 62.300 42.963 1.00 28.52 233 VAL A N 1
ATOM 1529 C CA . VAL A 1 214 ? 86.820 61.466 44.127 1.00 28.55 233 VAL A CA 1
ATOM 1530 C C . VAL A 1 214 ? 87.173 60.028 43.746 1.00 27.84 233 VAL A C 1
ATOM 1531 O O . VAL A 1 214 ? 87.949 59.403 44.438 1.00 27.40 233 VAL A O 1
ATOM 1535 N N . ALA A 1 215 ? 86.626 59.542 42.637 1.00 26.50 234 ALA A N 1
ATOM 1536 C CA . ALA A 1 215 ? 86.936 58.211 42.141 1.00 26.82 234 ALA A CA 1
ATOM 1537 C C . ALA A 1 215 ? 88.442 58.051 41.791 1.00 27.36 234 ALA A C 1
ATOM 1538 O O . ALA A 1 215 ? 89.035 57.008 42.110 1.00 27.03 234 ALA A O 1
ATOM 1540 N N . ALA A 1 216 ? 89.035 59.037 41.116 1.00 26.22 235 ALA A N 1
ATOM 1541 C CA . ALA A 1 216 ? 90.440 58.923 40.740 1.00 26.33 235 ALA A CA 1
ATOM 1542 C C . ALA A 1 216 ? 91.334 58.873 41.978 1.00 26.85 235 ALA A C 1
ATOM 1543 O O . ALA A 1 216 ? 92.245 58.020 42.063 1.00 24.89 235 ALA A O 1
ATOM 1545 N N . ASN A 1 217 ? 91.085 59.804 42.909 1.00 26.65 236 ASN A N 1
ATOM 1546 C CA . ASN A 1 217 ? 91.802 59.828 44.148 1.00 28.69 236 ASN A CA 1
ATOM 1547 C C . ASN A 1 217 ? 91.700 58.500 44.905 1.00 28.38 236 ASN A C 1
ATOM 1548 O O . ASN A 1 217 ? 92.648 58.036 45.455 1.00 28.20 236 ASN A O 1
ATOM 1553 N N . GLN A 1 218 ? 90.552 57.880 44.866 1.00 29.35 237 GLN A N 1
ATOM 1554 C CA . GLN A 1 218 ? 90.347 56.613 45.526 1.00 31.01 237 GLN A CA 1
ATOM 1555 C C . GLN A 1 218 ? 91.167 55.505 44.879 1.00 30.00 237 GLN A C 1
ATOM 1556 O O . GLN A 1 218 ? 91.666 54.648 45.568 1.00 28.23 237 GLN A O 1
ATOM 1562 N N . ALA A 1 219 ? 91.307 55.539 43.542 1.00 29.05 238 ALA A N 1
ATOM 1563 C CA . ALA A 1 219 ? 92.219 54.640 42.822 1.00 28.36 238 ALA A CA 1
ATOM 1564 C C . ALA A 1 219 ? 93.680 55.120 42.783 1.00 27.45 238 ALA A C 1
ATOM 1565 O O . ALA A 1 219 ? 94.529 54.478 42.212 1.00 29.63 238 ALA A O 1
ATOM 1567 N N . LYS A 1 220 ? 93.958 56.245 43.421 1.00 27.61 239 LYS A N 1
ATOM 1568 C CA . LYS A 1 220 ? 95.265 56.859 43.435 1.00 28.17 239 LYS A CA 1
ATOM 1569 C C . LYS A 1 220 ? 95.761 57.072 42.024 1.00 27.31 239 LYS A C 1
ATOM 1570 O O . LYS A 1 220 ? 96.897 56.805 41.723 1.00 27.40 239 LYS A O 1
ATOM 1576 N N . THR A 1 221 ? 94.869 57.521 41.149 1.00 26.55 240 THR A N 1
ATOM 1577 C CA . THR A 1 221 ? 95.192 57.795 39.769 1.00 25.87 240 THR A CA 1
ATOM 1578 C C . THR A 1 221 ? 95.106 59.319 39.567 1.00 24.84 240 THR A C 1
ATOM 1579 O O . THR A 1 221 ? 94.148 59.930 40.015 1.00 24.33 240 THR A O 1
ATOM 1583 N N . PRO A 1 222 ? 96.133 59.927 38.964 1.00 24.00 241 PRO A N 1
ATOM 1584 C CA . PRO A 1 222 ? 96.103 61.354 38.711 1.00 23.67 241 PRO A CA 1
ATOM 1585 C C . PRO A 1 222 ? 95.152 61.680 37.582 1.00 23.81 241 PRO A C 1
ATOM 1586 O O . PRO A 1 222 ? 94.921 60.821 36.752 1.00 24.32 241 PRO A O 1
ATOM 1590 N N . VAL A 1 223 ? 94.614 62.893 37.580 1.00 23.83 242 VAL A N 1
ATOM 1591 C CA . VAL A 1 223 ? 93.786 63.431 36.501 1.00 23.53 242 VAL A CA 1
ATOM 1592 C C . VAL A 1 223 ? 94.534 64.607 35.875 1.00 24.17 242 VAL A C 1
ATOM 1593 O O . VAL A 1 223 ? 94.998 65.483 36.584 1.00 24.31 242 VAL A O 1
ATOM 1597 N N . PHE A 1 224 ? 94.677 64.597 34.555 1.00 24.56 243 PHE A N 1
ATOM 1598 C CA . PHE A 1 224 ? 95.197 65.728 33.807 1.00 24.38 243 PHE A CA 1
ATOM 1599 C C . PHE A 1 224 ? 93.996 66.438 33.188 1.00 24.77 243 PHE A C 1
ATOM 1600 O O . PHE A 1 224 ? 93.153 65.791 32.564 1.00 24.87 243 PHE A O 1
ATOM 1608 N N . GLY A 1 225 ? 93.935 67.757 33.361 1.00 24.21 244 GLY A N 1
ATOM 1609 C CA . GLY A 1 225 ? 92.797 68.536 32.930 1.00 24.41 244 GLY A CA 1
ATOM 1610 C C . GLY A 1 225 ? 92.994 69.313 31.635 1.00 24.00 244 GLY A C 1
ATOM 1611 O O . GLY A 1 225 ? 94.019 69.956 31.419 1.00 24.47 244 GLY A O 1
ATOM 1612 N N . ALA A 1 226 ? 91.985 69.321 30.792 1.00 23.84 245 ALA A N 1
ATOM 1613 C CA . ALA A 1 226 ? 92.033 70.133 29.557 1.00 23.36 245 ALA A CA 1
ATOM 1614 C C . ALA A 1 226 ? 91.561 71.563 29.852 1.00 23.27 245 ALA A C 1
ATOM 1615 O O . ALA A 1 226 ? 91.583 72.447 28.980 1.00 25.26 245 ALA A O 1
ATOM 1617 N N . ALA A 1 227 ? 91.116 71.779 31.080 1.00 22.13 246 ALA A N 1
ATOM 1618 C CA . ALA A 1 227 ? 90.594 73.076 31.515 1.00 22.94 246 ALA A CA 1
ATOM 1619 C C . ALA A 1 227 ? 91.165 73.391 32.885 1.00 22.39 246 ALA A C 1
ATOM 1620 O O . ALA A 1 227 ? 91.253 72.516 33.734 1.00 23.49 246 ALA A O 1
ATOM 1622 N N . THR A 1 228 ? 91.457 74.652 33.106 1.00 23.58 247 THR A N 1
ATOM 1623 C CA . THR A 1 228 ? 91.954 75.188 34.392 1.00 24.28 247 THR A CA 1
ATOM 1624 C C . THR A 1 228 ? 90.991 74.956 35.540 1.00 24.04 247 THR A C 1
ATOM 1625 O O . THR A 1 228 ? 91.415 74.663 36.663 1.00 24.46 247 THR A O 1
ATOM 1629 N N . SER A 1 229 ? 89.697 75.071 35.268 1.00 23.76 248 SER A N 1
ATOM 1630 C CA . SER A 1 229 ? 88.697 74.790 36.286 1.00 24.52 248 SER A CA 1
ATOM 1631 C C . SER A 1 229 ? 88.918 73.363 36.838 1.00 24.81 248 SER A C 1
ATOM 1632 O O . SER A 1 229 ? 88.612 73.086 37.987 1.00 23.15 248 SER A O 1
ATOM 1635 N N . TYR A 1 230 ? 89.477 72.460 36.048 1.00 24.93 249 TYR A N 1
ATOM 1636 C CA . TYR A 1 230 ? 89.666 71.112 36.580 1.00 25.95 249 TYR A CA 1
ATOM 1637 C C . TYR A 1 230 ? 90.820 71.025 37.611 1.00 26.94 249 TYR A C 1
ATOM 1638 O O . TYR A 1 230 ? 90.719 70.255 38.567 1.00 27.44 249 TYR A O 1
ATOM 1647 N N . VAL A 1 231 ? 91.874 71.825 37.428 1.00 28.81 250 VAL A N 1
ATOM 1648 C CA . VAL A 1 231 ? 93.039 71.828 38.316 1.00 29.72 250 VAL A CA 1
ATOM 1649 C C . VAL A 1 231 ? 92.602 72.416 39.647 1.00 30.57 250 VAL A C 1
ATOM 1650 O O . VAL A 1 231 ? 92.972 71.907 40.725 1.00 29.91 250 VAL A O 1
ATOM 1654 N N . GLU A 1 232 ? 91.732 73.424 39.572 1.00 31.60 251 GLU A N 1
ATOM 1655 C CA . GLU A 1 232 ? 91.140 74.027 40.766 1.00 32.65 251 GLU A CA 1
ATOM 1656 C C . GLU A 1 232 ? 90.458 72.959 41.637 1.00 33.31 251 GLU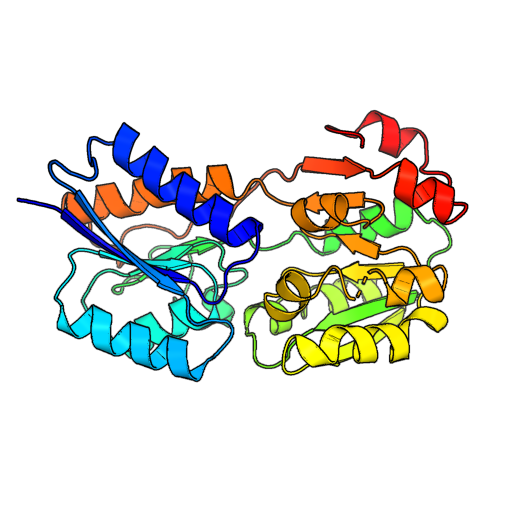 A C 1
ATOM 1657 O O . GLU A 1 232 ? 90.435 73.106 42.857 1.00 33.04 251 GLU A O 1
ATOM 1663 N N . ARG A 1 233 ? 89.946 71.867 41.047 1.00 32.57 252 ARG A N 1
ATOM 1664 C CA . ARG A 1 233 ? 89.223 70.865 41.840 1.00 32.48 252 ARG A CA 1
ATOM 1665 C C . ARG A 1 233 ? 90.039 69.639 42.131 1.00 31.62 252 ARG A C 1
ATOM 1666 O O . ARG A 1 233 ? 89.476 68.660 42.598 1.00 31.62 252 ARG A O 1
ATOM 1674 N N . GLY A 1 234 ? 91.321 69.636 41.777 1.00 30.54 253 GLY A N 1
ATOM 1675 C CA . GLY A 1 234 ? 92.205 68.501 42.116 1.00 29.51 253 GLY A CA 1
ATOM 1676 C C . GLY A 1 234 ? 92.888 67.701 41.017 1.00 28.13 253 GLY A C 1
ATOM 1677 O O . GLY A 1 234 ? 93.609 66.767 41.309 1.00 27.87 253 GLY A O 1
ATOM 1678 N N . ALA A 1 235 ? 92.686 68.055 39.755 1.00 27.08 254 ALA A N 1
ATOM 1679 C CA . ALA A 1 235 ? 93.566 67.561 38.706 1.00 26.59 254 ALA A CA 1
ATOM 1680 C C . ALA A 1 235 ? 95.000 67.981 39.074 1.00 26.40 254 ALA A C 1
ATOM 1681 O O . ALA A 1 235 ? 95.214 69.047 39.623 1.00 26.89 254 ALA A O 1
ATOM 1683 N N . ILE A 1 236 ? 95.984 67.168 38.761 1.00 26.60 255 ILE A N 1
ATOM 1684 C CA . ILE A 1 236 ? 97.372 67.568 39.050 1.00 26.87 255 ILE A CA 1
ATOM 1685 C C . ILE A 1 236 ? 97.944 68.684 38.162 1.00 26.43 255 ILE A C 1
ATOM 1686 O O . ILE A 1 236 ? 98.801 69.456 38.587 1.00 26.12 255 ILE A O 1
ATOM 1691 N N . ALA A 1 237 ? 97.438 68.793 36.946 1.00 25.48 256 ALA A N 1
ATOM 1692 C CA . ALA A 1 237 ? 97.950 69.739 36.011 1.00 24.83 256 ALA A CA 1
ATOM 1693 C C . ALA A 1 237 ? 96.860 69.997 35.002 1.00 24.83 256 ALA A C 1
ATOM 1694 O O . ALA A 1 237 ? 95.964 69.153 34.821 1.00 25.17 256 ALA A O 1
ATOM 1696 N N . SER A 1 238 ? 96.946 71.122 34.307 1.00 24.76 257 SER A N 1
ATOM 1697 C CA . SER A 1 238 ? 96.042 71.381 33.190 1.00 25.34 257 SER A CA 1
ATOM 1698 C C . SER A 1 238 ? 96.666 72.287 32.180 1.00 25.55 257 SER A C 1
ATOM 1699 O O . SER A 1 238 ? 97.575 73.064 32.510 1.00 26.79 257 SER A O 1
ATOM 1702 N N . LEU A 1 239 ? 96.170 72.237 30.950 1.00 25.69 258 LEU A N 1
ATOM 1703 C CA . LEU A 1 239 ? 96.637 73.173 29.930 1.00 26.19 258 LEU A CA 1
ATOM 1704 C C . LEU A 1 239 ? 95.443 73.735 29.159 1.00 26.93 258 LEU A C 1
ATOM 1705 O O . LEU A 1 239 ? 95.168 73.345 28.023 1.00 27.64 258 LEU A O 1
ATOM 1710 N N . GLY A 1 240 ? 94.728 74.647 29.790 1.00 27.14 259 GLY A N 1
ATOM 1711 C CA . GLY A 1 240 ? 93.450 75.105 29.244 1.00 27.28 259 GLY A CA 1
ATOM 1712 C C . GLY A 1 240 ? 93.476 76.538 28.759 1.00 26.97 259 GLY A C 1
ATOM 1713 O O . GLY A 1 240 ? 94.418 77.290 29.028 1.00 27.12 259 GLY A O 1
ATOM 1714 N N . PHE A 1 241 ? 92.420 76.926 28.065 1.00 26.28 260 PHE A N 1
ATOM 1715 C CA . PHE A 1 241 ? 92.264 78.321 27.624 1.00 25.95 260 PHE A CA 1
ATOM 1716 C C . PHE A 1 241 ? 91.737 79.164 28.759 1.00 25.48 260 PHE A C 1
ATOM 1717 O O . PHE A 1 241 ? 91.316 78.657 29.815 1.00 24.91 260 PHE A O 1
ATOM 1725 N N . ASP A 1 242 ? 91.768 80.464 28.516 1.00 25.02 261 ASP A N 1
ATOM 1726 C CA . ASP A 1 242 ? 91.229 81.450 29.432 1.00 25.16 261 ASP A CA 1
ATOM 1727 C C . ASP A 1 242 ? 89.808 81.757 28.930 1.00 23.36 261 ASP A C 1
ATOM 1728 O O . ASP A 1 242 ? 89.635 82.489 27.972 1.00 22.67 261 ASP A O 1
ATOM 1733 N N . TYR A 1 243 ? 88.807 81.155 29.553 1.00 22.15 262 TYR A N 1
ATOM 1734 C CA . TYR A 1 243 ? 87.449 81.256 29.015 1.00 22.28 262 TYR A CA 1
ATOM 1735 C C . TYR A 1 243 ? 86.879 82.677 29.210 1.00 22.25 262 TYR A C 1
ATOM 1736 O O . TYR A 1 243 ? 86.013 83.102 28.451 1.00 21.18 262 TYR A O 1
ATOM 1745 N N . TYR A 1 244 ? 87.368 83.416 30.218 1.00 21.92 263 TYR A N 1
ATOM 1746 C CA . TYR A 1 244 ? 86.897 84.801 30.392 1.00 22.39 263 TYR A CA 1
ATOM 1747 C C . TYR A 1 244 ? 87.296 85.593 29.140 1.00 22.83 263 TYR A C 1
ATOM 1748 O O . TYR A 1 244 ? 86.483 86.276 28.584 1.00 23.21 263 TYR A O 1
ATOM 1757 N N . GLN A 1 245 ? 88.524 85.432 28.655 1.00 23.62 264 GLN A N 1
ATOM 1758 C CA . GLN A 1 245 ? 88.963 86.186 27.483 1.00 24.24 264 GLN A CA 1
ATOM 1759 C C . GLN A 1 245 ? 88.271 85.772 26.221 1.00 22.54 264 GLN A C 1
ATOM 1760 O O . GLN A 1 245 ? 88.076 86.583 25.309 1.00 22.61 264 GLN A O 1
ATOM 1766 N N . ILE A 1 246 ? 87.959 84.498 26.124 1.00 22.06 265 ILE A N 1
ATOM 1767 C CA . ILE A 1 246 ? 87.139 84.022 24.994 1.00 20.93 265 ILE A CA 1
ATOM 1768 C C . ILE A 1 246 ? 85.773 84.710 25.023 1.00 19.92 265 ILE A C 1
ATOM 1769 O O . ILE A 1 246 ? 85.242 85.107 24.011 1.00 20.43 265 ILE A O 1
ATOM 1774 N N . GLY A 1 247 ? 85.186 84.851 26.198 1.00 19.92 266 GLY A N 1
ATOM 1775 C CA . GLY A 1 247 ? 83.944 85.606 26.305 1.00 20.26 266 GLY A CA 1
ATOM 1776 C C . GLY A 1 247 ? 84.142 87.054 25.860 1.00 20.02 266 GLY A C 1
ATOM 1777 O O . GLY A 1 247 ? 83.345 87.571 25.091 1.00 19.42 266 GLY A O 1
ATOM 1778 N N . VAL A 1 248 ? 85.217 87.696 26.319 1.00 20.48 267 VAL A N 1
ATOM 1779 C CA . VAL A 1 248 ? 85.516 89.053 25.880 1.00 20.81 267 VAL A CA 1
ATOM 1780 C C . VAL A 1 248 ? 85.636 89.147 24.368 1.00 21.58 267 VAL A C 1
ATOM 1781 O O . VAL A 1 248 ? 85.056 90.040 23.738 1.00 22.01 267 VAL A O 1
ATOM 1785 N N . GLN A 1 249 ? 86.295 88.192 23.741 1.00 22.16 268 GLN A N 1
ATOM 1786 C CA . GLN A 1 249 ? 86.372 88.223 22.272 1.00 21.95 268 GLN A CA 1
ATOM 1787 C C . GLN A 1 249 ? 85.049 87.928 21.611 1.00 20.60 268 GLN A C 1
ATOM 1788 O O . GLN A 1 249 ? 84.807 88.378 20.498 1.00 20.09 268 GLN A O 1
ATOM 1794 N N . THR A 1 250 ? 84.209 87.119 22.247 1.00 20.39 269 THR A N 1
ATOM 1795 C CA . THR A 1 250 ? 82.851 86.902 21.734 1.00 19.02 269 THR A CA 1
ATOM 1796 C C . THR A 1 250 ? 82.075 88.221 21.572 1.00 18.82 269 THR A C 1
ATOM 1797 O O . THR A 1 250 ? 81.294 88.376 20.646 1.00 19.07 269 THR A O 1
ATOM 1801 N N . ALA A 1 251 ? 82.332 89.195 22.421 1.00 18.56 270 ALA A N 1
ATOM 1802 C CA . ALA A 1 251 ? 81.614 90.474 22.350 1.00 18.37 270 ALA A CA 1
ATOM 1803 C C . ALA A 1 251 ? 81.962 91.235 21.100 1.00 18.88 270 ALA A C 1
ATOM 1804 O O . ALA A 1 251 ? 81.161 92.017 20.642 1.00 19.85 270 ALA A O 1
ATOM 1806 N N . ASP A 1 252 ? 83.173 91.075 20.587 1.00 19.05 271 ASP A N 1
ATOM 1807 C CA . ASP A 1 252 ? 83.526 91.634 19.302 1.00 20.82 271 ASP A CA 1
ATOM 1808 C C . ASP A 1 252 ? 82.609 91.166 18.202 1.00 20.22 271 ASP A C 1
ATOM 1809 O O . ASP A 1 252 ? 82.213 91.967 17.393 1.00 19.99 271 ASP A O 1
ATOM 1814 N N . TYR A 1 253 ? 82.302 89.875 18.138 1.00 19.70 272 TYR A N 1
ATOM 1815 C CA . TYR A 1 253 ? 81.391 89.368 17.122 1.00 18.79 272 TYR A CA 1
ATOM 1816 C C . TYR A 1 253 ? 79.971 89.944 17.321 1.00 18.77 272 TYR A C 1
ATOM 1817 O O . TYR A 1 253 ? 79.300 90.465 16.401 1.00 17.02 272 TYR A O 1
ATOM 1826 N N . VAL A 1 254 ? 79.478 89.837 18.543 1.00 18.76 273 VAL A N 1
ATOM 1827 C CA . VAL A 1 254 ? 78.146 90.361 18.836 1.00 17.91 273 VAL A CA 1
ATOM 1828 C C . VAL A 1 254 ? 78.053 91.868 18.474 1.00 18.21 273 VAL A C 1
ATOM 1829 O O . VAL A 1 254 ? 77.135 92.279 17.796 1.00 17.85 273 VAL A O 1
ATOM 1833 N N . ALA A 1 255 ? 79.030 92.677 18.865 1.00 17.66 274 ALA A N 1
ATOM 1834 C CA . ALA A 1 255 ? 78.956 94.112 18.539 1.00 18.89 274 ALA A CA 1
ATOM 1835 C C . ALA A 1 255 ? 79.002 94.333 17.031 1.00 19.24 274 ALA A C 1
ATOM 1836 O O . ALA A 1 255 ? 78.260 95.174 16.510 1.00 19.70 274 ALA A O 1
ATOM 1838 N N . ALA A 1 256 ? 79.843 93.572 16.323 1.00 19.40 275 ALA A N 1
ATOM 1839 C CA . ALA A 1 256 ? 79.963 93.776 14.880 1.00 19.28 275 ALA A CA 1
ATOM 1840 C C . ALA A 1 256 ? 78.617 93.442 14.247 1.00 18.14 275 ALA A C 1
ATOM 1841 O O . ALA A 1 256 ? 78.142 94.151 13.376 1.00 19.44 275 ALA A O 1
ATOM 1843 N N . ILE A 1 257 ? 77.947 92.418 14.737 1.00 17.61 276 ILE A N 1
ATOM 1844 C CA . ILE A 1 257 ? 76.665 92.041 14.133 1.00 17.07 276 ILE A CA 1
ATOM 1845 C C . ILE A 1 257 ? 75.613 93.109 14.407 1.00 18.45 276 ILE A C 1
ATOM 1846 O O . ILE A 1 257 ? 74.810 93.481 13.542 1.00 17.57 276 ILE A O 1
ATOM 1851 N N . LEU A 1 258 ? 75.608 93.597 15.627 1.00 19.12 277 LEU A N 1
ATOM 1852 C CA . LEU A 1 258 ? 74.632 94.608 16.026 1.00 20.29 277 LEU A CA 1
ATOM 1853 C C . LEU A 1 258 ? 74.783 95.855 15.156 1.00 21.44 277 LEU A C 1
ATOM 1854 O O . LEU A 1 258 ? 73.832 96.543 14.922 1.00 23.06 277 LEU A O 1
ATOM 1859 N N . GLU A 1 259 ? 75.980 96.110 14.685 1.00 21.97 278 GLU A N 1
ATOM 1860 C CA . GLU A 1 259 ? 76.275 97.234 13.851 1.00 24.43 278 GLU A CA 1
ATOM 1861 C C . GLU A 1 259 ? 76.078 96.961 12.370 1.00 23.66 278 GLU A C 1
ATOM 1862 O O . GLU A 1 259 ? 76.478 97.746 11.541 1.00 23.85 278 GLU A O 1
ATOM 1868 N N . GLY A 1 260 ? 75.430 95.863 12.042 1.00 23.10 279 GLY A N 1
ATOM 1869 C CA . GLY A 1 260 ? 75.059 95.601 10.693 1.00 22.98 279 GLY A CA 1
ATOM 1870 C C . GLY A 1 260 ? 75.948 94.649 9.914 1.00 22.56 279 GLY A C 1
ATOM 1871 O O . GLY A 1 260 ? 75.760 94.541 8.721 1.00 22.95 279 GLY A O 1
ATOM 1872 N N . LYS A 1 261 ? 76.903 93.959 10.547 1.00 21.68 280 LYS A N 1
ATOM 1873 C CA . LYS A 1 261 ? 77.628 92.929 9.828 1.00 21.01 280 LYS A CA 1
ATOM 1874 C C . LYS A 1 261 ? 76.786 91.691 9.694 1.00 18.97 280 LYS A C 1
ATOM 1875 O O . LYS A 1 26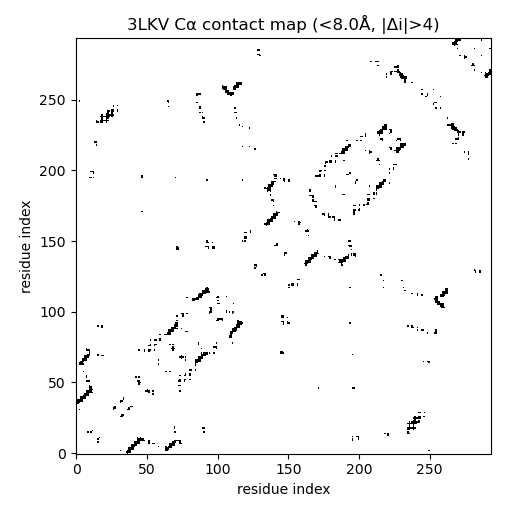1 ? 76.045 91.371 10.625 1.00 17.10 280 LYS A O 1
ATOM 1881 N N . GLU A 1 262 ? 76.910 90.997 8.560 1.00 17.50 281 GLU A N 1
ATOM 1882 C CA . GLU A 1 262 ? 76.344 89.652 8.400 1.00 18.44 281 GLU A CA 1
ATOM 1883 C C . GLU A 1 262 ? 77.237 88.658 9.171 1.00 18.08 281 GLU A C 1
ATOM 1884 O O . GLU A 1 262 ? 78.478 88.635 8.987 1.00 17.97 281 GLU A O 1
ATOM 1890 N N . PRO A 1 263 ? 76.639 87.835 10.016 1.00 17.64 282 PRO A N 1
ATOM 1891 C CA . PRO A 1 263 ? 77.433 86.822 10.756 1.00 17.48 282 PRO A CA 1
ATOM 1892 C C . PRO A 1 263 ? 78.176 85.885 9.807 1.00 17.90 282 PRO A C 1
ATOM 1893 O O . PRO A 1 263 ? 79.319 85.525 10.063 1.00 18.18 282 PRO A O 1
ATOM 1897 N N . GLY A 1 264 ? 77.580 85.547 8.677 1.00 17.91 283 GLY A N 1
ATOM 1898 C CA . GLY A 1 264 ? 78.258 84.628 7.758 1.00 18.39 283 GLY A CA 1
ATOM 1899 C C . GLY A 1 264 ? 79.540 85.190 7.116 1.00 18.71 283 GLY A C 1
ATOM 1900 O O . GLY A 1 264 ? 80.291 84.445 6.497 1.00 16.84 283 GLY A O 1
ATOM 1901 N N . SER A 1 265 ? 79.769 86.503 7.252 1.00 19.30 284 SER A N 1
ATOM 1902 C CA . SER A 1 265 ? 80.905 87.155 6.640 1.00 19.91 284 SER A CA 1
ATOM 1903 C C . SER A 1 265 ? 81.985 87.256 7.683 1.00 19.42 284 SER A C 1
ATOM 1904 O O . SER A 1 265 ? 83.017 87.789 7.403 1.00 18.00 284 SER A O 1
ATOM 1907 N N . LEU A 1 266 ? 81.739 86.759 8.898 1.00 18.73 285 LEU A N 1
ATOM 1908 C CA . LEU A 1 266 ? 82.769 86.812 9.923 1.00 18.28 285 LEU A CA 1
ATOM 1909 C C . LEU A 1 266 ? 83.395 85.429 10.089 1.00 17.47 285 LEU A C 1
ATOM 1910 O O . LEU A 1 266 ? 82.693 84.452 10.393 1.00 18.28 285 LEU A O 1
ATOM 1915 N N . ASP A 1 267 ? 84.703 85.344 9.876 1.00 16.70 286 ASP A N 1
ATOM 1916 C CA . ASP A 1 267 ? 85.416 84.090 10.067 1.00 16.98 286 ASP A CA 1
ATOM 1917 C C . ASP A 1 267 ? 85.326 83.582 11.512 1.00 16.45 286 ASP A C 1
ATOM 1918 O O . ASP A 1 267 ? 85.378 84.354 12.459 1.00 16.15 286 ASP A O 1
ATOM 1923 N N . VAL A 1 268 ? 85.244 82.275 11.665 1.00 16.80 287 VAL A N 1
ATOM 1924 C CA . VAL A 1 268 ? 85.254 81.656 12.970 1.00 17.33 287 VAL A CA 1
ATOM 1925 C C . VAL A 1 268 ? 86.682 81.721 13.547 1.00 19.20 287 VAL A C 1
ATOM 1926 O O . VAL A 1 268 ? 87.634 81.351 12.914 1.00 19.44 287 VAL A O 1
ATOM 1930 N N . GLN A 1 269 ? 86.821 82.157 14.775 1.00 21.12 288 GLN A N 1
ATOM 1931 C CA . GLN A 1 269 ? 88.120 82.275 15.376 1.00 23.75 288 GLN A CA 1
ATOM 1932 C C . GLN A 1 269 ? 88.414 81.049 16.232 1.00 24.09 288 GLN A C 1
ATOM 1933 O O . GLN A 1 269 ? 87.537 80.560 16.942 1.00 22.69 288 GLN A O 1
ATOM 1939 N N . VAL A 1 270 ? 89.647 80.557 16.180 1.00 24.97 289 VAL A N 1
ATOM 1940 C CA . VAL A 1 270 ? 90.039 79.443 17.031 1.00 26.82 289 VAL A CA 1
ATOM 1941 C C . VAL A 1 270 ? 90.878 79.972 18.186 1.00 27.66 289 VAL A C 1
ATOM 1942 O O . VAL A 1 270 ? 91.805 80.700 17.953 1.00 27.72 289 VAL A O 1
ATOM 1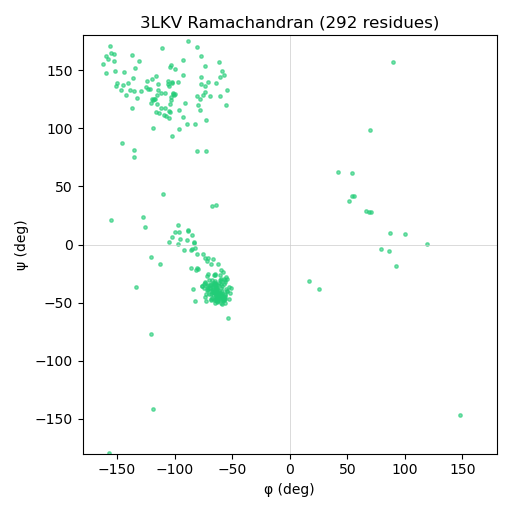946 N N . ALA A 1 271 ? 90.531 79.664 19.428 1.00 29.24 290 ALA A N 1
ATOM 1947 C CA . ALA A 1 271 ? 91.318 80.119 20.576 1.00 30.82 290 ALA A CA 1
ATOM 1948 C C . ALA A 1 271 ? 92.774 79.630 20.509 1.00 33.22 290 ALA A C 1
ATOM 1949 O O . ALA A 1 271 ? 93.062 78.564 19.962 1.00 32.57 290 ALA A O 1
ATOM 1951 N N . LYS A 1 272 ? 93.684 80.435 21.062 1.00 36.29 291 LYS A N 1
ATOM 1952 C CA . LYS A 1 272 ? 95.131 80.079 21.130 1.00 38.81 291 LYS A CA 1
ATOM 1953 C C . LYS A 1 272 ? 95.716 80.419 22.508 1.00 38.88 291 LYS A C 1
ATOM 1954 O O . LYS A 1 272 ? 95.117 81.167 23.283 1.00 39.15 291 LYS A O 1
ATOM 1960 N N . GLY A 1 273 ? 96.874 79.847 22.819 1.00 39.40 292 GLY A N 1
ATOM 1961 C CA . GLY A 1 273 ? 97.568 80.167 24.073 1.00 38.95 292 GLY A CA 1
ATOM 1962 C C . GLY A 1 273 ? 96.850 79.625 25.294 1.00 38.66 292 GLY A C 1
ATOM 1963 O O . GLY A 1 273 ? 95.893 80.213 25.794 1.00 39.29 292 GLY A O 1
ATOM 1964 N N . SER A 1 274 ? 97.312 78.490 25.777 1.00 38.02 293 SER A N 1
ATOM 1965 C CA . SER A 1 274 ? 96.711 77.871 26.932 1.00 37.55 293 SER A CA 1
ATOM 1966 C C . SER A 1 274 ? 97.641 78.131 28.100 1.00 36.44 293 SER A C 1
ATOM 1967 O O . SER A 1 274 ? 98.819 78.295 27.894 1.00 36.03 293 SER A O 1
ATOM 1970 N N . ASP A 1 275 ? 97.136 78.184 29.328 1.00 35.23 294 ASP A N 1
ATOM 1971 C CA . ASP A 1 275 ? 98.036 78.374 30.476 1.00 34.33 294 ASP A CA 1
ATOM 1972 C C . ASP A 1 275 ? 98.296 77.035 31.147 1.00 32.88 294 ASP A C 1
ATOM 1973 O O . ASP A 1 275 ? 97.367 76.289 31.455 1.00 32.49 294 ASP A O 1
ATOM 1978 N N . LEU A 1 276 ? 99.574 76.742 31.354 1.00 30.88 295 LEU A N 1
ATOM 1979 C CA . LEU A 1 276 ? 100.013 75.585 32.100 1.00 29.15 295 LEU A CA 1
ATOM 1980 C C . LEU A 1 276 ? 99.871 75.854 33.575 1.00 28.22 295 LEU A C 1
ATOM 1981 O O . LEU A 1 276 ? 100.522 76.737 34.103 1.00 28.34 295 LEU A O 1
ATOM 1986 N N . VAL A 1 277 ? 99.009 75.101 34.242 1.00 27.72 296 VAL A N 1
ATOM 1987 C CA . VAL A 1 277 ? 98.779 75.248 35.672 1.00 27.77 296 VAL A CA 1
ATOM 1988 C C . VAL A 1 277 ? 99.030 73.887 36.340 1.00 29.11 296 VAL A C 1
ATOM 1989 O O . VAL A 1 277 ? 98.702 72.864 35.752 1.00 29.30 296 VAL A O 1
ATOM 1993 N N . ILE A 1 278 ? 99.650 73.882 37.529 1.00 30.69 297 ILE A N 1
ATOM 1994 C CA . ILE A 1 278 ? 100.016 72.651 38.273 1.00 31.96 297 ILE A CA 1
ATOM 1995 C C . ILE A 1 278 ? 99.392 72.685 39.657 1.00 33.70 297 ILE A C 1
ATOM 1996 O O . ILE A 1 278 ? 99.456 73.709 40.332 1.00 34.38 297 ILE A O 1
ATOM 2001 N N . ASN A 1 279 ? 98.787 71.580 40.082 1.00 35.96 298 ASN A N 1
ATOM 2002 C CA . ASN A 1 279 ? 98.295 71.467 41.438 1.00 38.55 298 ASN A CA 1
ATOM 2003 C C . ASN A 1 279 ? 99.260 70.627 42.289 1.00 41.90 298 ASN A C 1
ATOM 2004 O O . ASN A 1 279 ? 99.154 69.396 42.365 1.00 40.47 298 ASN A O 1
ATOM 2009 N N . LYS A 1 280 ? 100.184 71.328 42.959 1.00 47.60 299 LYS A N 1
ATOM 2010 C CA . LYS A 1 280 ? 101.299 70.686 43.740 1.00 50.79 299 LYS A CA 1
ATOM 2011 C C . LYS A 1 280 ? 100.731 69.894 44.880 1.00 51.56 299 LYS A C 1
ATOM 2012 O O . LYS A 1 280 ? 101.120 68.755 45.101 1.00 53.02 299 LYS A O 1
ATOM 2018 N N . THR A 1 281 ? 99.800 70.493 45.602 1.00 52.82 300 THR A N 1
ATOM 2019 C CA . THR A 1 281 ? 99.148 69.795 46.689 1.00 54.42 300 THR A CA 1
ATOM 2020 C C . THR A 1 281 ? 98.575 68.481 46.197 1.00 55.22 300 THR A C 1
ATOM 2021 O O . THR A 1 281 ? 99.024 67.421 46.622 1.00 56.59 300 THR A O 1
ATOM 2025 N N . ALA A 1 282 ? 97.618 68.533 45.267 1.00 55.06 301 ALA A N 1
ATOM 2026 C CA . ALA A 1 282 ? 97.013 67.303 44.767 1.00 54.59 301 ALA A CA 1
ATOM 2027 C C . ALA A 1 282 ? 98.073 66.276 44.317 1.00 53.57 301 ALA A C 1
ATOM 2028 O O . ALA A 1 282 ? 97.869 65.098 44.520 1.00 52.49 301 ALA A O 1
ATOM 2030 N N . ALA A 1 283 ? 99.171 66.739 43.716 1.00 53.72 302 ALA A N 1
ATOM 2031 C CA . ALA A 1 283 ? 100.190 65.862 43.146 1.00 54.80 302 ALA A CA 1
ATOM 2032 C C . ALA A 1 283 ? 100.922 65.116 44.249 1.00 56.08 302 ALA A C 1
ATOM 2033 O O . ALA A 1 283 ? 101.078 63.893 44.225 1.00 55.60 302 ALA A O 1
ATOM 2035 N N . GLU A 1 284 ? 101.329 65.876 45.244 1.00 58.09 303 GLU A N 1
ATOM 2036 C CA . GLU A 1 284 ? 101.961 65.306 46.420 1.00 59.89 303 GLU A CA 1
ATOM 2037 C C . GLU A 1 284 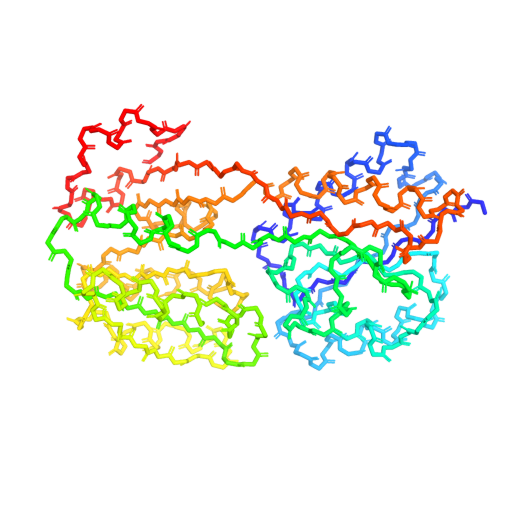? 101.032 64.360 47.176 1.00 59.24 303 GLU A C 1
ATOM 2038 O O . GLU A 1 284 ? 101.482 63.301 47.600 1.00 58.78 303 GLU A O 1
ATOM 2044 N N . GLN A 1 285 ? 99.751 64.676 47.329 1.00 59.02 304 GLN A N 1
ATOM 2045 C CA . GLN A 1 285 ? 98.853 63.661 47.926 1.00 59.45 304 GLN A CA 1
ATOM 2046 C C . GLN A 1 285 ? 98.796 62.362 47.135 1.00 58.77 304 GLN A C 1
ATOM 2047 O O . GLN A 1 285 ? 98.415 61.338 47.653 1.00 57.89 304 GLN A O 1
ATOM 2053 N N . LEU A 1 286 ? 99.136 62.402 45.859 1.00 58.90 305 LEU A N 1
ATOM 2054 C CA . LEU A 1 286 ? 99.122 61.181 45.067 1.00 59.22 305 LEU A CA 1
ATOM 2055 C C . LEU A 1 286 ? 100.509 60.539 45.019 1.00 59.05 305 LEU A C 1
ATOM 2056 O O . LEU A 1 286 ? 100.705 59.557 44.307 1.00 58.77 305 LEU A O 1
ATOM 2061 N N . GLY A 1 287 ? 101.469 61.104 45.756 1.00 58.60 306 GLY A N 1
ATOM 2062 C CA . GLY A 1 287 ? 102.847 60.632 45.727 1.00 57.77 306 GLY A CA 1
ATOM 2063 C C . GLY A 1 287 ? 103.535 60.956 44.419 1.00 57.27 306 GLY A C 1
ATOM 2064 O O . GLY A 1 287 ? 104.434 60.238 44.014 1.00 56.73 306 GLY A O 1
ATOM 2065 N N . ILE A 1 288 ? 103.116 62.029 43.743 1.00 56.69 307 ILE A N 1
ATOM 2066 C CA . ILE A 1 288 ? 103.716 62.379 42.461 1.00 56.04 307 ILE A CA 1
ATOM 2067 C C . ILE A 1 288 ? 104.650 63.581 42.564 1.00 56.57 307 ILE A C 1
ATOM 2068 O O . ILE A 1 288 ? 104.348 64.573 43.210 1.00 56.88 307 ILE A O 1
ATOM 2073 N N . THR A 1 289 ? 105.776 63.459 41.876 1.00 57.09 308 THR A N 1
ATOM 2074 C CA . THR A 1 289 ? 106.777 64.476 41.762 1.00 57.46 308 THR A CA 1
ATOM 2075 C C . THR A 1 289 ? 106.660 65.071 40.384 1.00 57.40 308 THR A C 1
ATOM 2076 O O . THR A 1 289 ? 106.911 64.399 39.414 1.00 56.97 308 THR A O 1
ATOM 2080 N N . ILE A 1 290 ? 106.294 66.345 40.297 1.00 57.74 309 ILE A N 1
ATOM 2081 C CA . ILE A 1 290 ? 106.170 66.989 39.004 1.00 58.02 309 ILE A CA 1
ATOM 2082 C C . ILE A 1 290 ? 107.573 67.379 38.593 1.00 58.62 309 ILE A C 1
ATOM 2083 O O . ILE A 1 290 ? 108.246 68.006 39.354 1.00 58.50 309 ILE A O 1
ATOM 2088 N N . PRO A 1 291 ? 108.015 67.001 37.391 1.00 59.87 310 PRO A N 1
ATOM 2089 C CA . PRO A 1 291 ? 109.389 67.307 37.019 1.00 60.88 310 PRO A CA 1
ATOM 2090 C C . PRO A 1 291 ? 109.760 68.799 36.964 1.00 62.30 310 PRO A C 1
ATOM 2091 O O . PRO A 1 291 ? 108.883 69.653 36.775 1.00 62.19 310 PRO A O 1
ATOM 2095 N N . GLU A 1 292 ? 111.065 69.080 37.096 1.00 63.10 311 GLU A N 1
ATOM 2096 C CA . GLU A 1 292 ? 111.553 70.460 37.195 1.00 64.10 311 GLU A CA 1
ATOM 2097 C C . GLU A 1 292 ? 111.268 71.248 35.938 1.00 63.29 311 GLU A C 1
ATOM 2098 O O . GLU A 1 292 ? 110.796 72.370 36.048 1.00 63.18 311 GLU A O 1
ATOM 2104 N N . ALA A 1 293 ? 111.537 70.672 34.764 1.00 63.03 312 ALA A N 1
ATOM 2105 C CA . ALA A 1 293 ? 111.337 71.406 33.505 1.00 63.34 312 ALA A CA 1
ATOM 2106 C C . ALA A 1 293 ? 109.864 71.907 33.355 1.00 64.01 312 ALA A C 1
ATOM 2107 O O . ALA A 1 293 ? 109.593 72.957 32.733 1.00 63.87 312 ALA A O 1
ATOM 2109 N N . VAL A 1 294 ? 108.934 71.159 33.956 1.00 64.28 313 VAL A N 1
ATOM 2110 C CA . VAL A 1 294 ? 107.520 71.474 33.897 1.00 64.22 313 VAL A CA 1
ATOM 2111 C C . VAL A 1 294 ? 107.186 72.529 34.945 1.00 64.91 313 VAL A C 1
ATOM 2112 O O . VAL A 1 294 ? 106.533 73.523 34.616 1.00 64.52 313 VAL A O 1
ATOM 2116 N N . LEU A 1 295 ? 107.630 72.323 36.188 1.00 66.04 314 LEU A N 1
ATOM 2117 C CA . LEU A 1 295 ? 107.372 73.287 37.281 1.00 67.42 314 LEU A CA 1
ATOM 2118 C C . LEU A 1 295 ? 107.907 74.692 36.928 1.00 68.32 314 LEU A C 1
ATOM 2119 O O . LEU A 1 295 ? 107.316 75.706 37.323 1.00 68.14 314 LEU A O 1
ATOM 2124 N N . ALA A 1 296 ? 109.021 74.725 36.190 1.00 69.37 315 ALA A N 1
ATOM 2125 C CA . ALA A 1 296 ? 109.631 75.973 35.677 1.00 70.48 315 ALA A CA 1
ATOM 2126 C C . ALA A 1 296 ? 108.743 76.743 34.690 1.00 71.34 315 ALA A C 1
ATOM 2127 O O . ALA A 1 296 ? 108.735 77.976 34.724 1.00 71.35 315 ALA A O 1
ATOM 2129 N N . ARG A 1 297 ? 108.021 76.025 33.816 1.00 72.14 316 ARG A N 1
ATOM 2130 C CA . ARG A 1 297 ? 107.089 76.642 32.849 1.00 72.41 316 ARG A CA 1
ATOM 2131 C C . ARG A 1 297 ? 105.708 76.990 33.426 1.00 72.69 316 ARG A C 1
ATOM 2132 O O . ARG A 1 297 ? 104.890 77.555 32.726 1.00 71.94 316 ARG A O 1
ATOM 2140 N N . ALA A 1 298 ? 105.447 76.660 34.688 1.00 73.77 317 ALA A N 1
ATOM 2141 C CA . ALA A 1 298 ? 104.093 76.767 35.244 1.00 74.88 317 ALA A CA 1
ATOM 2142 C C . ALA A 1 298 ? 103.707 78.208 35.461 1.00 76.32 317 ALA A C 1
ATOM 2143 O O . ALA A 1 298 ? 104.210 78.836 36.397 1.00 77.13 317 ALA A O 1
ATOM 2145 N N . THR A 1 299 ? 102.802 78.725 34.618 1.00 77.44 318 THR A N 1
ATOM 2146 C CA . THR A 1 299 ? 102.296 80.112 34.756 1.00 77.97 318 THR A CA 1
ATOM 2147 C C . THR A 1 299 ? 101.565 80.281 36.095 1.00 78.48 318 THR A C 1
ATOM 2148 O O . THR A 1 299 ? 101.332 81.393 36.545 1.00 77.99 318 THR A O 1
ATOM 2152 N N . SER A 1 300 ? 101.202 79.177 36.729 1.00 79.47 319 SER A N 1
ATOM 2153 C CA . SER A 1 300 ? 100.592 79.248 38.041 1.00 80.64 319 SER A CA 1
ATOM 2154 C C . SER A 1 300 ? 100.831 77.919 38.727 1.00 81.43 319 SER A C 1
ATOM 2155 O O . SER A 1 300 ? 101.309 76.972 38.085 1.00 81.17 319 SER A O 1
ATOM 2158 N N . THR A 1 301 ? 100.507 77.838 40.016 1.00 82.61 320 THR A N 1
ATOM 2159 C CA . THR A 1 301 ? 101.127 76.798 40.813 1.00 84.08 320 THR A CA 1
ATOM 2160 C C . THR A 1 301 ? 100.428 76.282 42.083 1.00 84.88 320 THR A C 1
ATOM 2161 O O . THR A 1 301 ? 101.093 75.652 42.915 1.00 85.84 320 THR A O 1
ATOM 2165 N N . LYS A 1 302 ? 99.119 76.463 42.231 1.00 85.29 321 LYS A N 1
ATOM 2166 C CA . LYS A 1 302 ? 98.445 75.927 43.446 1.00 85.52 321 LYS A CA 1
ATOM 2167 C C . LYS A 1 302 ? 98.673 74.398 43.660 1.00 85.02 321 LYS A C 1
ATOM 2168 O O . LYS A 1 302 ? 99.053 73.922 44.744 1.00 83.53 321 LYS A O 1
#

Secondary structure (DSSP, 8-state):
--EEEEEEES---HHHHHHHHHHHHHHHHTT--BTTTEEEEEEE-TT-HHHHHHHHHHHHTT--SEEEEESHHHHHHHHHH-SSS-EEEEEES-TTTTTS-S-SSS--SSEEEEE----HHHHHHHHHHHSTT--EEEEEE-TT-HHHHH--HHHHHHHHTT-EEEEEE-SSGGGHHHHHHHHHTT-SEEEE-S-HHHHHTS---HHHHHTT--EEESSHHHHHTT-SEEEE--HHHHHHHHHHHHHHHHTT--GGGSPPEEP---EEEE-HHHHHHTT----HHHHHH-SB--

Foldseek 3Di:
DQAEEEEEEAADFPLLVLLQVLQQVLLVVVVHHPPPRYHYHYDYNNNDLVSLLVSLQVVVVVDGQEYEYEELSSLLSVVVNDFARAYAYFQYQDCCLSVNAVDQALSPTRYAYEHFHFPLLVLVVVCCQQPVPWQEEEEEAAPVGSNRVVVVVNVVNCVVVNHHYHYDYDNALVCRLVRCLVCLLVGQEYEQEPHPSCSVNLLNCVSNVVSLHAYEYQDPSSVVNQHFKYWYASSSVSSSVRNVLVVVSVVPDRNSNDGYYYDDGTAIAGEPVSQVSSVGDGDPVSVVRHPYYD

Organism: Vibrio cholerae serotype O1 (strain ATCC 39315 / El Tor Inaba N16961) (NCBI:txid243277)

Nearest PDB structures (foldseek):
  3lkv-assembly1_A-2  TM=1.003E+00  e=3.923E-54  Vibrio cholerae O1 biovar El Tor str. N16961
  3lft-assembly1_A  TM=9.683E-01  e=6.837E-32  Streptococcus pneumoniae TIGR4
  3lft-assembly2_B  TM=9.623E-01  e=5.537E-30  Streptococcus pneumoniae TIGR4
  6hnk-assembly1_A  TM=7.502E-01  e=9.078E-28  Clostridioides difficile 630
  7c7s-assembly1_B  TM=4.568E-01  e=1.919E-04  Homo sapiens